Protein AF-A0A7C5RB73-F1 (afdb_monomer)

Structure (mmCIF, N/CA/C/O backbone):
data_AF-A0A7C5RB73-F1
#
_entry.id   AF-A0A7C5RB73-F1
#
loop_
_atom_site.group_PDB
_atom_site.id
_atom_site.type_symbol
_atom_site.label_atom_id
_atom_site.label_alt_id
_atom_site.label_comp_id
_atom_site.label_asym_id
_atom_site.label_entity_id
_atom_site.label_seq_id
_atom_site.pdbx_PDB_ins_code
_atom_site.Cartn_x
_atom_site.Cartn_y
_atom_site.Cartn_z
_atom_site.occupancy
_atom_site.B_iso_or_equiv
_atom_site.auth_seq_id
_atom_site.auth_comp_id
_atom_site.auth_asym_id
_atom_site.auth_atom_id
_atom_site.pdbx_PDB_model_num
ATOM 1 N N . MET A 1 1 ? 29.931 -11.498 20.252 1.00 35.34 1 MET A N 1
ATOM 2 C CA . MET A 1 1 ? 28.648 -12.223 20.154 1.00 35.34 1 MET A CA 1
ATOM 3 C C . MET A 1 1 ? 27.817 -11.489 19.125 1.00 35.34 1 MET A C 1
ATOM 5 O O . MET A 1 1 ? 27.303 -10.422 19.427 1.00 35.34 1 MET A O 1
ATOM 9 N N . GLU A 1 2 ? 27.812 -11.978 17.888 1.00 32.06 2 GLU A N 1
ATOM 10 C CA . GLU A 1 2 ? 26.978 -11.411 16.829 1.00 32.06 2 GLU A CA 1
ATOM 11 C C . GLU A 1 2 ? 25.518 -11.725 17.153 1.00 32.06 2 GLU A C 1
ATOM 13 O O . GLU A 1 2 ? 25.160 -12.880 17.389 1.00 32.06 2 GLU A O 1
ATOM 18 N N . ALA A 1 3 ? 24.692 -10.684 17.245 1.00 35.22 3 ALA A N 1
ATOM 19 C CA . ALA A 1 3 ? 23.259 -10.843 17.404 1.00 35.22 3 ALA A CA 1
ATOM 20 C C . ALA A 1 3 ? 22.728 -11.605 16.187 1.00 35.22 3 ALA A C 1
ATOM 22 O O . ALA A 1 3 ? 22.845 -11.133 15.057 1.00 35.22 3 ALA A O 1
ATOM 23 N N . THR A 1 4 ? 22.152 -12.784 16.416 1.00 34.97 4 THR A N 1
ATOM 24 C CA . THR A 1 4 ? 21.413 -13.526 15.396 1.00 34.97 4 THR A CA 1
ATOM 25 C C . THR A 1 4 ? 20.409 -12.563 14.755 1.00 34.97 4 THR A C 1
ATOM 27 O O . THR A 1 4 ? 19.609 -11.977 15.496 1.00 34.97 4 THR A O 1
ATOM 30 N N . PRO A 1 5 ? 20.438 -12.336 13.427 1.00 38.75 5 PRO A N 1
ATOM 31 C CA . PRO A 1 5 ? 19.510 -11.410 12.801 1.00 38.75 5 PRO A CA 1
ATOM 32 C C . PRO A 1 5 ? 18.096 -11.885 13.119 1.00 38.75 5 PRO A C 1
ATOM 34 O O . PRO A 1 5 ? 17.770 -13.058 12.919 1.00 38.75 5 PRO A O 1
ATOM 37 N N . ALA A 1 6 ? 17.276 -10.993 13.678 1.00 42.09 6 ALA A N 1
ATOM 38 C CA . ALA A 1 6 ? 15.879 -11.282 13.944 1.00 42.09 6 ALA A CA 1
ATOM 39 C C . ALA A 1 6 ? 15.258 -11.805 12.644 1.00 42.09 6 ALA A C 1
ATOM 41 O O . ALA A 1 6 ? 15.155 -11.065 11.670 1.00 42.09 6 ALA A O 1
ATOM 42 N N . THR A 1 7 ? 14.902 -13.093 12.607 1.00 46.78 7 THR A N 1
ATOM 43 C CA . THR A 1 7 ? 14.259 -13.712 11.440 1.00 46.78 7 THR A CA 1
ATOM 44 C C . THR A 1 7 ? 13.082 -12.842 11.017 1.00 46.78 7 THR A C 1
ATOM 46 O O . THR A 1 7 ? 12.158 -12.649 11.809 1.00 46.78 7 THR A O 1
ATOM 49 N N . GLU A 1 8 ? 13.133 -12.297 9.802 1.00 48.00 8 GLU A N 1
ATOM 50 C CA . GLU A 1 8 ? 12.081 -11.471 9.210 1.00 48.00 8 GLU A CA 1
ATOM 51 C C . GLU A 1 8 ? 10.764 -12.271 9.203 1.00 48.00 8 GLU A C 1
ATOM 53 O O . GLU A 1 8 ? 10.588 -13.208 8.427 1.00 48.00 8 GLU A O 1
ATOM 58 N N . ARG A 1 9 ? 9.833 -11.948 10.113 1.00 54.59 9 ARG A N 1
ATOM 59 C CA . ARG A 1 9 ? 8.531 -12.643 10.236 1.00 54.59 9 ARG A CA 1
ATOM 60 C C . ARG A 1 9 ? 7.443 -12.052 9.335 1.00 54.59 9 ARG A C 1
ATOM 62 O O . ARG A 1 9 ? 6.319 -12.553 9.313 1.00 54.59 9 ARG A O 1
ATOM 69 N N . ARG A 1 10 ? 7.732 -10.938 8.659 1.00 54.84 10 ARG A N 1
ATOM 70 C CA . ARG A 1 10 ? 6.748 -10.140 7.919 1.00 54.84 10 ARG A CA 1
ATOM 71 C C . ARG A 1 10 ? 6.530 -10.722 6.525 1.00 54.84 10 ARG A C 1
ATOM 73 O O . ARG A 1 10 ? 7.480 -11.098 5.852 1.00 54.84 10 ARG A O 1
ATOM 80 N N . ARG A 1 11 ? 5.264 -10.804 6.104 1.00 55.72 11 ARG A N 1
ATOM 81 C CA . ARG A 1 11 ? 4.858 -11.449 4.838 1.00 55.72 11 ARG A CA 1
ATOM 82 C C . ARG A 1 11 ? 4.884 -10.509 3.633 1.00 55.72 11 ARG A C 1
ATOM 84 O O . ARG A 1 11 ? 5.160 -10.960 2.522 1.00 55.72 11 ARG A O 1
ATOM 91 N N . TYR A 1 12 ? 4.597 -9.235 3.889 1.00 58.28 12 TYR A N 1
ATOM 92 C CA . TYR A 1 12 ? 4.558 -8.151 2.914 1.00 58.28 12 TYR A CA 1
ATOM 93 C C . TYR A 1 12 ? 5.525 -7.053 3.336 1.00 58.28 12 TYR A C 1
ATOM 95 O O . TYR A 1 12 ? 5.663 -6.773 4.536 1.00 58.28 12 TYR A O 1
ATOM 103 N N . PHE A 1 13 ? 6.139 -6.405 2.350 1.00 66.12 13 PHE A N 1
ATOM 104 C CA . PHE A 1 13 ? 6.814 -5.136 2.570 1.00 66.12 13 PHE A CA 1
ATOM 105 C C . PHE A 1 13 ? 5.793 -4.074 3.017 1.00 66.12 13 PHE A C 1
ATOM 107 O O . PHE A 1 13 ? 4.613 -4.115 2.659 1.00 66.12 13 PHE A O 1
ATOM 114 N N . ARG A 1 14 ? 6.213 -3.127 3.851 1.00 66.50 14 ARG A N 1
ATOM 115 C CA . ARG A 1 14 ? 5.333 -2.069 4.359 1.00 66.50 14 ARG A CA 1
ATOM 116 C C . ARG A 1 14 ? 5.685 -0.773 3.666 1.00 66.50 14 ARG A C 1
ATOM 118 O O . ARG A 1 14 ? 6.825 -0.332 3.754 1.00 66.50 14 ARG A O 1
ATOM 125 N N . LEU A 1 15 ? 4.703 -0.187 2.996 1.00 69.88 15 LEU A N 1
ATOM 126 C CA . LEU A 1 15 ? 4.878 1.120 2.391 1.00 69.88 15 LEU A CA 1
ATOM 127 C C . LEU A 1 15 ? 4.711 2.179 3.472 1.00 69.88 15 LEU A C 1
ATOM 129 O O . LEU A 1 15 ? 3.734 2.155 4.223 1.00 69.88 15 LEU A O 1
ATOM 133 N N . GLU A 1 16 ? 5.688 3.071 3.550 1.00 72.25 16 GLU A N 1
ATOM 134 C CA . GLU A 1 16 ? 5.678 4.250 4.408 1.00 72.25 16 GLU A CA 1
ATOM 135 C C . GLU A 1 16 ? 5.337 5.441 3.512 1.00 72.25 16 GLU A C 1
ATOM 137 O O . GLU A 1 16 ? 6.214 5.918 2.791 1.00 72.25 16 GLU A O 1
ATOM 142 N N . PRO A 1 17 ? 4.067 5.874 3.461 1.00 60.84 17 PRO A N 1
ATOM 143 C CA . PRO A 1 17 ? 3.678 6.937 2.549 1.00 60.84 17 PRO A CA 1
ATOM 144 C C . PRO A 1 17 ? 4.419 8.239 2.879 1.00 60.84 17 PRO A C 1
ATOM 146 O O . PRO A 1 17 ? 4.486 8.650 4.041 1.00 60.84 17 PRO A O 1
ATOM 149 N N . SER A 1 18 ? 4.947 8.898 1.843 1.00 58.06 18 SER A N 1
ATOM 150 C CA . SER A 1 18 ? 5.509 10.248 1.927 1.00 58.06 18 SER A CA 1
ATOM 151 C C . SER A 1 18 ? 4.474 11.242 2.461 1.00 58.06 18 SER A C 1
ATOM 153 O O . SER A 1 18 ? 3.269 11.041 2.307 1.00 58.06 18 SER A O 1
ATOM 155 N N . GLN A 1 19 ? 4.926 12.332 3.095 1.00 57.59 19 GLN A N 1
ATOM 156 C CA . GLN A 1 19 ? 4.004 13.357 3.607 1.00 57.59 19 GLN A CA 1
ATOM 157 C C . GLN A 1 19 ? 3.166 13.999 2.490 1.00 57.59 19 GLN A C 1
ATOM 159 O O . GLN A 1 19 ? 1.988 14.285 2.695 1.00 57.59 19 GLN A O 1
ATOM 164 N N . GLU A 1 20 ? 3.734 14.159 1.293 1.00 56.00 20 GLU A N 1
ATOM 165 C CA . GLU A 1 20 ? 2.989 14.558 0.100 1.00 56.00 20 GLU A CA 1
ATOM 166 C C . GLU A 1 20 ? 2.227 13.354 -0.475 1.00 56.00 20 GLU A C 1
ATOM 168 O O . GLU A 1 20 ? 2.817 12.310 -0.756 1.00 56.00 20 GLU A O 1
ATOM 173 N N . GLY A 1 21 ? 0.904 13.492 -0.626 1.00 58.47 21 GLY A N 1
ATOM 174 C CA . GLY A 1 21 ? 0.041 12.460 -1.220 1.00 58.47 21 GLY A CA 1
ATOM 175 C C . GLY A 1 21 ? -0.345 11.304 -0.290 1.00 58.47 21 GLY A C 1
ATOM 176 O O . GLY A 1 21 ? -0.842 10.284 -0.767 1.00 58.47 21 GLY A O 1
ATOM 177 N N . LYS A 1 22 ? -0.138 11.453 1.025 1.00 69.00 22 LYS A N 1
ATOM 178 C CA . LYS A 1 22 ? -0.427 10.423 2.028 1.00 69.00 22 LYS A CA 1
ATOM 179 C C . LYS A 1 22 ? -1.891 9.941 1.950 1.00 69.00 22 LYS A C 1
ATOM 181 O O . LYS A 1 22 ? -2.798 10.767 2.079 1.00 69.00 22 LYS A O 1
ATOM 186 N N . PRO A 1 23 ? -2.147 8.630 1.771 1.00 74.38 23 PRO A N 1
ATOM 187 C CA . PRO A 1 23 ? -3.502 8.103 1.798 1.00 74.38 23 PRO A CA 1
ATOM 188 C C . PRO A 1 23 ? -4.152 8.330 3.165 1.00 74.38 23 PRO A C 1
ATOM 190 O O . PRO A 1 23 ? -3.494 8.273 4.208 1.00 74.38 23 PRO A O 1
ATOM 193 N N . GLN A 1 24 ? -5.458 8.578 3.149 1.00 84.88 24 GLN A N 1
ATOM 194 C CA . GLN A 1 24 ? -6.276 8.727 4.350 1.00 84.88 24 GLN A CA 1
ATOM 195 C C . GLN A 1 24 ? -6.941 7.393 4.685 1.00 84.88 24 GLN A C 1
ATOM 197 O O . GLN A 1 24 ? -7.354 6.662 3.784 1.00 84.88 24 GLN A O 1
ATOM 202 N N . ALA A 1 25 ? -7.074 7.078 5.972 1.00 91.06 25 ALA A N 1
ATOM 203 C CA . ALA A 1 25 ? -7.820 5.913 6.430 1.00 91.06 25 ALA A CA 1
ATOM 204 C C . ALA A 1 25 ? -9.019 6.348 7.276 1.00 91.06 25 ALA A C 1
ATOM 206 O O . ALA A 1 25 ? -8.893 7.213 8.141 1.00 91.06 25 ALA A O 1
ATOM 207 N N . VAL A 1 26 ? -10.167 5.716 7.041 1.00 92.19 26 VAL A N 1
ATOM 208 C CA . VAL A 1 26 ? -11.397 5.899 7.819 1.00 92.19 26 VAL A CA 1
ATOM 209 C C . VAL A 1 26 ? -11.820 4.555 8.399 1.00 92.19 26 VAL A C 1
ATOM 211 O O . VAL A 1 26 ? -11.879 3.561 7.675 1.00 92.19 26 VAL A O 1
ATOM 214 N N . LEU A 1 27 ? -12.112 4.523 9.695 1.00 93.00 27 LEU A N 1
ATOM 215 C CA . LEU A 1 27 ? -12.672 3.373 10.401 1.00 93.00 27 LEU A CA 1
ATOM 216 C C . LEU A 1 27 ? -14.166 3.623 10.637 1.00 93.00 27 LEU A C 1
ATOM 218 O O . LEU A 1 27 ? -14.520 4.578 11.325 1.00 93.00 27 LEU A O 1
ATOM 222 N N . GLU A 1 28 ? -15.032 2.774 10.089 1.00 89.44 28 GLU A N 1
ATOM 223 C CA . GLU A 1 28 ? -16.476 2.817 10.357 1.00 89.44 28 GLU A CA 1
ATOM 224 C C . GLU A 1 28 ? -16.763 1.931 11.578 1.00 89.44 28 GLU A C 1
ATOM 226 O O . GLU A 1 28 ? -16.603 0.706 11.535 1.00 89.44 28 GLU A O 1
ATOM 231 N N . LEU A 1 29 ? -17.146 2.556 12.692 1.00 87.00 29 LEU A N 1
ATOM 232 C CA . LEU A 1 29 ? -17.461 1.884 13.953 1.00 87.00 29 LEU A CA 1
ATOM 233 C C . LEU A 1 29 ? -18.886 2.250 14.376 1.00 87.00 29 LEU A C 1
ATOM 235 O O . LEU A 1 29 ? -19.167 3.367 14.817 1.00 87.00 29 LEU A O 1
ATOM 239 N N . GLY A 1 30 ? -19.804 1.290 14.248 1.00 82.62 30 GLY A N 1
ATOM 240 C CA . GLY A 1 30 ? -21.229 1.535 14.462 1.00 82.62 30 GLY A CA 1
ATOM 241 C C . GLY A 1 30 ? -21.772 2.507 13.415 1.00 82.62 30 GLY A C 1
ATOM 242 O O . GLY A 1 30 ? -21.696 2.227 12.227 1.00 82.62 30 GLY A O 1
ATOM 243 N N . ASN A 1 31 ? -22.291 3.654 13.860 1.00 81.75 31 ASN A N 1
ATOM 244 C CA . ASN A 1 31 ? -22.842 4.702 12.987 1.00 81.75 31 ASN A CA 1
ATOM 245 C C . ASN A 1 31 ? -21.910 5.921 12.869 1.00 81.75 31 ASN A C 1
ATOM 247 O O . ASN A 1 31 ? -22.384 7.040 12.663 1.00 81.75 31 ASN A O 1
ATOM 251 N N . ARG A 1 32 ? -20.607 5.747 13.117 1.00 88.25 32 ARG A N 1
ATOM 252 C CA . ARG A 1 32 ? -19.627 6.837 13.110 1.00 88.25 32 ARG A CA 1
ATOM 253 C C . ARG A 1 32 ? -18.398 6.472 12.292 1.00 88.25 32 ARG A C 1
ATOM 255 O O . ARG A 1 32 ? -17.888 5.357 12.390 1.00 88.25 32 ARG A O 1
ATOM 262 N N . ASP A 1 33 ? -17.912 7.477 11.577 1.00 90.56 33 ASP A N 1
ATOM 263 C CA . ASP A 1 33 ? -16.682 7.429 10.801 1.00 90.56 33 ASP A CA 1
ATOM 264 C C . ASP A 1 33 ? -15.570 8.120 11.581 1.00 90.56 33 ASP A C 1
ATOM 266 O O . ASP A 1 33 ? -15.733 9.245 12.061 1.00 90.56 33 ASP A O 1
ATOM 270 N N . TYR A 1 34 ? -14.433 7.445 11.689 1.00 91.31 34 TYR A N 1
ATOM 271 C CA . TYR A 1 34 ? -13.276 7.933 12.420 1.00 91.31 34 TYR A CA 1
ATOM 272 C C . TYR A 1 34 ? -12.053 7.985 11.515 1.00 91.31 34 TYR A C 1
ATOM 274 O O . TYR A 1 34 ? -11.587 6.955 11.026 1.00 91.31 34 TYR A O 1
ATOM 282 N N . GLU A 1 35 ? -11.517 9.182 11.301 1.00 91.81 35 GLU A N 1
ATOM 283 C CA . GLU A 1 35 ? -10.285 9.363 10.536 1.00 91.81 35 GLU A CA 1
ATOM 284 C C . GLU A 1 35 ? -9.061 8.967 11.368 1.00 91.81 35 GLU A C 1
ATOM 286 O O . GLU A 1 35 ? -8.933 9.327 12.541 1.00 91.81 35 GLU A O 1
ATOM 291 N N . VAL A 1 36 ? -8.146 8.218 10.752 1.00 91.88 36 VAL A N 1
ATOM 292 C CA . VAL A 1 36 ? -6.881 7.795 11.361 1.00 91.88 36 VAL A CA 1
ATOM 293 C C . VAL A 1 36 ? -5.715 8.072 10.424 1.00 91.88 36 VAL A C 1
ATOM 295 O O . VAL A 1 36 ? -5.826 8.003 9.197 1.00 91.88 36 VAL A O 1
ATOM 298 N N . GLU A 1 37 ? -4.559 8.373 11.004 1.00 89.56 37 GLU A N 1
ATOM 299 C CA . GLU A 1 37 ? -3.370 8.710 10.234 1.00 89.56 37 GLU A CA 1
ATOM 300 C C . GLU A 1 37 ? -2.566 7.447 9.910 1.00 89.56 37 GLU A C 1
ATOM 302 O O . GLU A 1 37 ? -2.069 6.768 10.804 1.00 89.56 37 GLU A O 1
ATOM 307 N N . ILE A 1 38 ? -2.383 7.139 8.627 1.00 88.81 38 ILE A N 1
ATOM 308 C CA . ILE A 1 38 ? -1.642 5.950 8.187 1.00 88.81 38 ILE A CA 1
ATOM 309 C C . ILE A 1 38 ? -0.147 6.088 8.507 1.00 88.81 38 ILE A C 1
ATOM 311 O O . ILE A 1 38 ? 0.503 7.042 8.109 1.00 88.81 38 ILE A O 1
ATOM 315 N N . VAL A 1 39 ? 0.443 5.114 9.185 1.00 86.00 39 VAL A N 1
ATOM 316 C CA . VAL A 1 39 ? 1.895 5.033 9.417 1.00 86.00 39 VAL A CA 1
ATOM 317 C C . VAL A 1 39 ? 2.536 4.132 8.377 1.00 86.00 39 VAL A C 1
ATOM 319 O O . VAL A 1 39 ? 3.526 4.500 7.757 1.00 86.00 39 VAL A O 1
ATOM 322 N N . ASN A 1 40 ? 1.956 2.953 8.165 1.00 83.50 40 ASN A N 1
ATOM 323 C CA . ASN A 1 40 ? 2.303 2.100 7.041 1.00 83.50 40 ASN A CA 1
ATOM 324 C C . ASN A 1 40 ? 1.141 1.205 6.633 1.00 83.50 40 ASN A C 1
ATOM 326 O O . ASN A 1 40 ? 0.244 0.923 7.428 1.00 83.50 40 ASN A O 1
ATOM 330 N N . LEU A 1 41 ? 1.190 0.751 5.385 1.00 83.88 41 LEU A N 1
ATOM 331 C CA . LEU A 1 41 ? 0.133 -0.033 4.765 1.00 83.88 41 LEU A CA 1
ATOM 332 C C . LEU A 1 41 ? 0.718 -1.210 3.977 1.00 83.88 41 LEU A C 1
ATOM 334 O O . LEU A 1 41 ? 1.806 -1.134 3.400 1.00 83.88 41 LEU A O 1
ATOM 338 N N . SER A 1 42 ? -0.009 -2.320 3.987 1.00 80.56 42 SER A N 1
ATOM 339 C CA . SER A 1 42 ? 0.279 -3.530 3.218 1.00 80.56 42 SER A CA 1
ATOM 340 C C . SER A 1 42 ? -1.035 -4.246 2.884 1.00 80.56 42 SER A C 1
ATOM 342 O O . SER A 1 42 ? -2.050 -3.953 3.519 1.00 80.56 42 SER A O 1
ATOM 344 N N . PRO A 1 43 ? -1.042 -5.245 1.985 1.00 72.62 43 PRO A N 1
ATOM 345 C CA . PRO A 1 43 ? -2.238 -6.050 1.728 1.00 72.62 43 PRO A CA 1
ATOM 346 C C . PRO A 1 43 ? -2.751 -6.797 2.965 1.00 72.62 43 PRO A C 1
ATOM 348 O O . PRO A 1 43 ? -3.918 -7.162 3.026 1.00 72.62 43 PRO A O 1
ATOM 351 N N . GLY A 1 44 ? -1.879 -7.057 3.945 1.00 74.25 44 GLY A N 1
ATOM 352 C CA . GLY A 1 44 ? -2.246 -7.756 5.177 1.00 74.25 44 GLY A CA 1
ATOM 353 C C . GLY A 1 44 ? -2.787 -6.850 6.281 1.00 74.25 44 GLY A C 1
ATOM 354 O O . GLY A 1 44 ? -3.252 -7.358 7.296 1.00 74.25 44 GLY A O 1
ATOM 355 N N . GLY A 1 45 ? -2.705 -5.527 6.142 1.00 85.06 45 GLY A N 1
ATOM 356 C CA . GLY A 1 45 ? -3.146 -4.638 7.207 1.00 85.06 45 GLY A CA 1
ATOM 357 C C . GLY A 1 45 ? -2.544 -3.246 7.183 1.00 85.06 45 GLY A C 1
ATOM 358 O O . GLY A 1 45 ? -1.653 -2.921 6.390 1.00 85.06 45 GLY A O 1
ATOM 359 N N . LEU A 1 46 ? -3.027 -2.458 8.134 1.00 89.81 46 LEU A N 1
ATOM 360 C CA . LEU A 1 46 ? -2.737 -1.051 8.348 1.00 89.81 46 LEU A CA 1
ATOM 361 C C . LEU A 1 46 ? -2.105 -0.853 9.729 1.00 89.81 46 LEU A C 1
ATOM 363 O O . LEU A 1 46 ? -2.518 -1.449 10.723 1.00 89.81 46 LEU A O 1
ATOM 367 N N . LEU A 1 47 ? -1.125 0.036 9.801 1.00 91.06 47 LEU A N 1
ATOM 368 C CA . LEU A 1 47 ? -0.661 0.634 11.043 1.00 91.06 47 LEU A CA 1
ATOM 369 C C . LEU A 1 47 ? -1.019 2.112 11.020 1.00 91.06 47 LEU A C 1
ATOM 371 O O . LEU A 1 47 ? -0.686 2.780 10.044 1.00 91.06 47 LEU A O 1
ATOM 375 N N . CYS A 1 48 ? -1.663 2.625 12.063 1.00 92.31 48 CYS A N 1
ATOM 376 C CA . CYS A 1 48 ? -2.102 4.015 12.111 1.00 92.31 48 CYS A CA 1
ATOM 377 C C . CYS A 1 48 ? -1.917 4.674 13.485 1.00 92.31 48 CYS A C 1
ATOM 379 O O . CYS A 1 48 ? -1.835 3.998 14.516 1.00 92.31 48 CYS A O 1
ATOM 381 N N . TYR A 1 49 ? -1.859 6.006 13.483 1.00 91.19 49 TYR A N 1
ATOM 382 C CA . TYR A 1 49 ? -2.071 6.831 14.666 1.00 91.19 49 TYR A CA 1
ATOM 383 C C . TYR A 1 49 ? -3.548 7.194 14.789 1.00 91.19 49 TYR A C 1
ATOM 385 O O . TYR A 1 49 ? -4.209 7.585 13.826 1.00 91.19 49 TYR A O 1
ATOM 393 N N . VAL A 1 50 ? -4.044 7.069 16.011 1.00 90.81 50 VAL A N 1
ATOM 394 C CA . VAL A 1 50 ? -5.389 7.428 16.433 1.00 90.81 50 VAL A CA 1
ATOM 395 C C . VAL A 1 50 ? -5.243 8.628 17.360 1.00 90.81 50 VAL A C 1
ATOM 397 O O . VAL A 1 50 ? -4.814 8.484 18.509 1.00 90.81 50 VAL A O 1
ATOM 400 N N . HIS A 1 51 ? -5.549 9.806 16.820 1.00 86.69 51 HIS A N 1
ATOM 401 C CA . HIS A 1 51 ? -5.416 11.089 17.517 1.00 86.69 51 HIS A CA 1
ATOM 402 C C . HIS A 1 51 ? -6.590 11.367 18.452 1.00 86.69 51 HIS A C 1
ATOM 404 O O . HIS A 1 51 ? -6.406 11.951 19.513 1.00 86.69 51 HIS A O 1
ATOM 410 N N . ASP A 1 52 ? -7.790 10.916 18.086 1.00 84.50 52 ASP A N 1
ATOM 411 C CA . ASP A 1 52 ? -8.973 11.083 18.923 1.00 84.50 52 ASP A CA 1
ATOM 412 C C . ASP A 1 52 ? -9.012 9.990 20.020 1.00 84.50 52 ASP A C 1
ATOM 414 O O . ASP A 1 52 ? -9.113 8.791 19.715 1.00 84.50 52 ASP A O 1
ATOM 418 N N . PRO A 1 53 ? -8.913 10.356 21.314 1.00 78.06 53 PRO A N 1
ATOM 419 C CA . PRO A 1 53 ? -8.980 9.400 22.416 1.00 78.06 53 PRO A CA 1
ATOM 420 C C . PRO A 1 53 ? -10.379 8.792 22.593 1.00 78.06 53 PRO A C 1
ATOM 422 O O . PRO A 1 53 ? -10.497 7.736 23.210 1.00 78.06 53 PRO A O 1
ATOM 425 N N . LEU A 1 54 ? -11.426 9.410 22.038 1.00 81.56 54 LEU A N 1
ATOM 426 C CA . LEU A 1 54 ? -12.814 8.961 22.159 1.00 81.56 54 LEU A CA 1
ATOM 427 C C . LEU A 1 54 ? -13.169 7.829 21.196 1.00 81.56 54 LEU A C 1
ATOM 429 O O . LEU A 1 54 ? -14.239 7.237 21.332 1.00 81.56 54 LEU A O 1
ATOM 433 N N . ILE A 1 55 ? -12.298 7.510 20.232 1.00 86.19 55 ILE A N 1
ATOM 434 C CA . ILE A 1 55 ? -12.519 6.378 19.327 1.00 86.19 55 ILE A CA 1
ATOM 435 C C . ILE A 1 55 ? -12.504 5.088 20.167 1.00 86.19 55 ILE A C 1
ATOM 437 O O . ILE A 1 55 ? -11.465 4.788 20.776 1.00 86.19 55 ILE A O 1
ATOM 441 N N . PRO A 1 56 ? -13.614 4.326 20.224 1.00 85.62 56 PRO A N 1
ATOM 442 C CA . PRO A 1 56 ? -13.715 3.126 21.045 1.00 85.62 56 PRO A CA 1
ATOM 443 C C . PRO A 1 56 ? -13.020 1.965 20.326 1.00 85.62 56 PRO A C 1
ATOM 445 O O . PRO A 1 56 ? -13.656 1.200 19.600 1.00 85.62 56 PRO A O 1
ATOM 448 N N . LEU A 1 57 ? -11.693 1.911 20.477 1.00 88.75 57 LEU A N 1
ATOM 449 C CA . LEU A 1 57 ? -10.822 0.875 19.932 1.00 88.75 57 LEU A CA 1
ATOM 450 C C . LEU A 1 57 ? -10.258 0.004 21.051 1.00 88.75 57 LEU A C 1
ATOM 452 O O . LEU A 1 57 ? -9.538 0.517 21.908 1.00 88.75 57 LEU A O 1
ATOM 456 N N . ASP A 1 58 ? -10.504 -1.297 20.954 1.00 88.94 58 ASP A N 1
ATOM 457 C CA . ASP A 1 58 ? -9.972 -2.338 21.828 1.00 88.94 58 ASP A CA 1
ATOM 458 C C . ASP A 1 58 ? -9.204 -3.394 21.028 1.00 88.94 58 ASP A C 1
ATOM 460 O O . ASP A 1 58 ? -9.428 -3.592 19.833 1.00 88.94 58 ASP A O 1
ATOM 464 N N . VAL A 1 59 ? -8.276 -4.088 21.690 1.00 89.56 59 VAL A N 1
ATOM 465 C CA . VAL A 1 59 ? -7.578 -5.235 21.089 1.00 89.56 59 VAL A CA 1
ATOM 466 C C . VAL A 1 59 ? -8.590 -6.344 20.782 1.00 89.56 59 VAL A C 1
ATOM 468 O O . VAL A 1 59 ? -9.552 -6.539 21.518 1.00 89.56 59 VAL A O 1
ATOM 471 N N .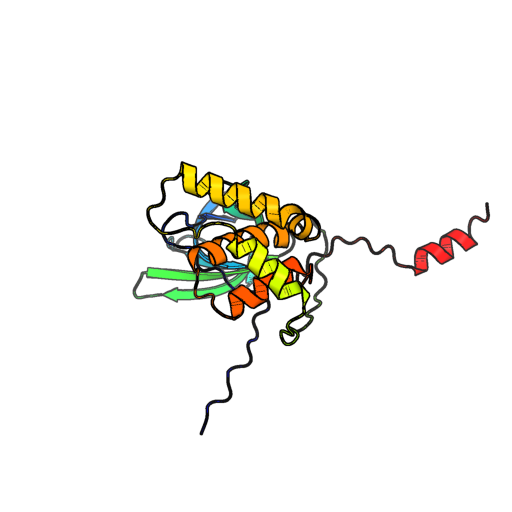 ASP A 1 60 ? -8.381 -7.038 19.665 1.00 84.75 60 ASP A N 1
ATOM 472 C CA . ASP A 1 60 ? -9.244 -8.062 19.065 1.00 84.75 60 ASP A CA 1
ATOM 473 C C . ASP A 1 60 ? -10.592 -7.557 18.519 1.00 84.75 60 ASP A C 1
ATOM 475 O O . ASP A 1 60 ? -11.347 -8.326 17.911 1.00 84.75 60 ASP A O 1
ATOM 479 N N . GLN A 1 61 ? -10.879 -6.256 18.631 1.00 89.62 61 GLN A N 1
ATOM 480 C CA . GLN A 1 61 ? -12.099 -5.669 18.090 1.00 89.62 61 GLN A CA 1
ATOM 481 C C . GLN A 1 61 ? -12.175 -5.825 16.571 1.00 89.62 61 GLN A C 1
ATOM 483 O O . GLN A 1 61 ? -11.232 -5.511 15.839 1.00 89.62 61 GLN A O 1
ATOM 488 N N . TYR A 1 62 ? -13.341 -6.268 16.103 1.00 87.56 62 TYR A N 1
ATOM 489 C CA . TYR A 1 62 ? -13.685 -6.280 14.689 1.00 87.56 62 TYR A CA 1
ATOM 490 C C . TYR A 1 62 ? -14.119 -4.886 14.230 1.00 87.56 62 TYR A C 1
ATOM 492 O O . TYR A 1 62 ? -14.999 -4.266 14.828 1.00 87.56 62 TYR A O 1
ATOM 500 N N . ILE A 1 63 ? -13.523 -4.424 13.138 1.00 89.50 63 ILE A N 1
ATOM 501 C CA . ILE A 1 63 ? -13.870 -3.194 12.438 1.00 89.50 63 ILE A CA 1
ATOM 502 C C . ILE A 1 63 ? -14.578 -3.610 11.147 1.00 89.50 63 ILE A C 1
ATOM 504 O O . ILE A 1 63 ? -13.917 -4.127 10.241 1.00 89.50 63 ILE A O 1
ATOM 508 N N . PRO A 1 64 ? -15.901 -3.397 11.033 1.00 84.44 64 PRO A N 1
ATOM 509 C CA . PRO A 1 64 ? -16.662 -3.824 9.865 1.00 84.44 64 PRO A CA 1
ATOM 510 C C . PRO A 1 64 ? -16.143 -3.240 8.560 1.00 84.44 64 PRO A C 1
ATOM 512 O O . PRO A 1 64 ? -16.214 -3.904 7.528 1.00 84.44 64 PRO A O 1
ATOM 515 N N . LYS A 1 65 ? -15.620 -2.011 8.606 1.00 88.06 65 LYS A N 1
ATOM 516 C CA . LYS A 1 65 ? -15.177 -1.305 7.415 1.00 88.06 65 LYS A CA 1
ATOM 517 C C . LYS A 1 65 ? -14.000 -0.380 7.711 1.00 88.06 65 LYS A C 1
ATOM 519 O O . LYS A 1 65 ? -14.067 0.504 8.561 1.00 88.06 65 LYS A O 1
ATOM 524 N N . VAL A 1 66 ? -12.929 -0.585 6.963 1.00 89.25 66 VAL A N 1
ATOM 525 C CA . VAL A 1 66 ? -11.721 0.229 6.913 1.00 89.25 66 VAL A CA 1
ATOM 526 C C . VAL A 1 66 ? -11.603 0.741 5.487 1.00 89.25 66 VAL A C 1
ATOM 528 O O . VAL A 1 66 ? -11.398 -0.042 4.558 1.00 89.25 66 VAL A O 1
ATOM 531 N N . ILE A 1 67 ? -11.770 2.047 5.305 1.00 88.75 67 ILE A N 1
ATOM 532 C CA . ILE A 1 67 ? -11.740 2.695 3.996 1.00 88.75 67 ILE A CA 1
ATOM 533 C C . ILE A 1 67 ? -10.386 3.373 3.819 1.00 88.75 67 ILE A C 1
ATOM 535 O O . ILE A 1 67 ? -10.046 4.264 4.593 1.00 88.75 67 ILE A O 1
ATOM 539 N N . ILE A 1 68 ? -9.635 2.996 2.788 1.00 87.19 68 ILE A N 1
ATOM 540 C CA . ILE A 1 68 ? -8.390 3.668 2.407 1.00 87.19 68 ILE A CA 1
ATOM 541 C C . ILE A 1 68 ? -8.672 4.558 1.198 1.00 87.19 68 ILE A C 1
ATOM 543 O O . ILE A 1 68 ? -9.050 4.069 0.132 1.00 87.19 68 ILE A O 1
ATOM 547 N N . ARG A 1 69 ? -8.506 5.870 1.364 1.00 84.50 69 ARG A N 1
ATOM 548 C CA . ARG A 1 69 ? -8.717 6.880 0.324 1.00 84.50 69 ARG A CA 1
ATOM 549 C C . ARG A 1 69 ? -7.376 7.365 -0.206 1.00 84.50 69 ARG A C 1
ATOM 551 O O . ARG A 1 69 ? -6.525 7.825 0.552 1.00 84.50 69 ARG A O 1
ATOM 558 N N . HIS A 1 70 ? -7.230 7.305 -1.520 1.00 76.38 70 HIS A N 1
ATOM 559 C CA . HIS A 1 70 ? -6.131 7.923 -2.252 1.00 76.38 70 HIS A CA 1
ATOM 560 C C . HIS A 1 70 ? -6.672 9.116 -3.036 1.00 76.38 70 HIS A C 1
ATOM 562 O O . HIS A 1 70 ? -7.843 9.126 -3.410 1.00 76.38 70 HIS A O 1
ATOM 568 N N . ARG A 1 71 ? -5.819 10.110 -3.305 1.00 70.88 71 ARG A N 1
ATOM 569 C CA . ARG A 1 71 ? -6.215 11.313 -4.054 1.00 70.88 71 ARG A CA 1
ATOM 570 C C . ARG A 1 71 ? -6.709 10.984 -5.467 1.00 70.88 71 ARG A C 1
ATOM 572 O O . ARG A 1 71 ? -7.691 11.558 -5.919 1.00 70.88 71 ARG A O 1
ATOM 579 N N . ASP A 1 72 ? -6.050 10.027 -6.115 1.00 69.12 72 ASP A N 1
ATOM 580 C CA . ASP A 1 72 ? -6.163 9.816 -7.562 1.00 69.12 72 ASP A CA 1
ATOM 581 C C . ASP A 1 72 ? -6.770 8.448 -7.927 1.00 69.12 72 ASP A C 1
ATOM 583 O O . ASP A 1 72 ? -6.657 7.995 -9.066 1.00 69.12 72 ASP A O 1
ATOM 587 N N . ARG A 1 73 ? -7.359 7.728 -6.958 1.00 69.25 73 ARG A N 1
ATOM 588 C CA . ARG A 1 73 ? -7.844 6.349 -7.153 1.00 69.25 73 ARG A CA 1
ATOM 589 C C . ARG A 1 73 ? -9.133 6.080 -6.369 1.00 69.25 73 ARG A C 1
ATOM 591 O O . ARG A 1 73 ? -9.338 6.698 -5.324 1.00 69.25 73 ARG A O 1
ATOM 598 N N . PRO A 1 74 ? -9.980 5.133 -6.822 1.00 70.00 74 PRO A N 1
ATOM 599 C CA . PRO A 1 74 ? -11.148 4.707 -6.059 1.00 70.00 74 PRO A CA 1
ATOM 600 C C . PRO A 1 74 ? -10.769 4.242 -4.645 1.00 70.00 74 PRO A C 1
ATOM 602 O O . PRO A 1 74 ? -9.711 3.629 -4.470 1.00 70.00 74 PRO A O 1
ATOM 605 N N . PRO A 1 75 ? -11.623 4.499 -3.639 1.00 79.69 75 PRO A N 1
ATOM 606 C CA . PRO A 1 75 ? -11.359 4.069 -2.277 1.00 79.69 75 PRO A CA 1
ATOM 607 C C . PRO A 1 75 ? -11.350 2.543 -2.178 1.00 79.69 75 PRO A C 1
ATOM 609 O O . PRO A 1 75 ? -12.176 1.859 -2.786 1.00 79.69 75 PRO A O 1
ATOM 612 N N . LEU A 1 76 ? -10.441 2.017 -1.365 1.00 79.25 76 LEU A N 1
ATOM 613 C CA . LEU A 1 76 ? -10.425 0.604 -1.005 1.00 79.25 76 LEU A CA 1
ATOM 614 C C . LEU A 1 76 ? -11.208 0.389 0.271 1.00 79.25 76 LEU A C 1
ATOM 616 O O . LEU A 1 76 ? -11.155 1.217 1.176 1.00 79.25 76 LEU A O 1
ATOM 620 N N . VAL A 1 77 ? -11.881 -0.749 0.353 1.00 81.06 77 VAL A N 1
ATOM 621 C CA . VAL A 1 77 ? -12.689 -1.114 1.509 1.00 81.06 77 VAL A CA 1
ATOM 622 C C . VAL A 1 77 ? -12.276 -2.502 1.975 1.00 81.06 77 VAL A C 1
ATOM 624 O O . VAL A 1 77 ? -12.335 -3.462 1.210 1.00 81.06 77 VAL A O 1
ATOM 627 N N . TYR A 1 78 ? -11.875 -2.591 3.237 1.00 82.94 78 TYR A N 1
ATOM 628 C CA . TYR A 1 78 ? -11.548 -3.833 3.935 1.00 82.94 78 TYR A CA 1
ATOM 629 C C . TYR A 1 78 ? -12.419 -3.962 5.183 1.00 82.94 78 TYR A C 1
ATOM 631 O O . TYR A 1 78 ? -12.957 -2.967 5.653 1.00 82.94 78 TYR A O 1
ATOM 639 N N . ALA A 1 79 ? -12.521 -5.154 5.765 1.00 86.00 79 ALA A N 1
ATOM 640 C CA . ALA A 1 79 ? -12.797 -5.268 7.196 1.00 86.00 79 ALA A CA 1
ATOM 641 C C . ALA A 1 79 ? -11.467 -5.417 7.944 1.00 86.00 79 ALA A C 1
ATOM 643 O O . ALA A 1 79 ? -10.430 -5.684 7.331 1.00 86.00 79 ALA A O 1
ATOM 644 N N . GLY A 1 80 ? -11.467 -5.247 9.262 1.00 88.00 80 GLY A N 1
ATOM 645 C CA . GLY A 1 80 ? -10.246 -5.329 10.058 1.00 88.00 80 GLY A CA 1
ATOM 646 C C . GLY A 1 80 ? -10.441 -5.966 11.426 1.00 88.00 80 GLY A C 1
ATOM 647 O O . GLY A 1 80 ? -11.538 -5.951 11.971 1.00 88.00 80 GLY A O 1
ATOM 648 N N . HIS A 1 81 ? -9.364 -6.494 11.996 1.00 89.31 81 HIS A N 1
ATOM 649 C CA . HIS A 1 81 ? -9.263 -6.794 13.422 1.00 89.31 81 HIS A CA 1
ATOM 650 C C . HIS A 1 81 ? -8.113 -6.008 14.035 1.00 89.31 81 HIS A C 1
ATOM 652 O O . HIS A 1 81 ? -7.003 -5.980 13.496 1.00 89.31 81 HIS A O 1
ATOM 658 N N . VAL A 1 82 ? -8.367 -5.382 15.178 1.00 91.00 82 VAL A N 1
ATOM 659 C CA . VAL A 1 82 ? -7.330 -4.688 15.940 1.00 91.00 82 VAL A CA 1
ATOM 660 C C . VAL A 1 82 ? -6.406 -5.727 16.570 1.00 91.00 82 VAL A C 1
ATOM 662 O O . VAL A 1 82 ? -6.791 -6.441 17.484 1.00 91.00 82 VAL A O 1
ATOM 665 N N . LEU A 1 83 ? -5.159 -5.802 16.114 1.00 89.62 83 LEU A N 1
ATOM 666 C CA . LEU A 1 83 ? -4.156 -6.709 16.679 1.00 89.62 83 LEU A CA 1
ATOM 667 C C . LEU A 1 83 ? -3.422 -6.109 17.874 1.00 89.62 83 LEU A C 1
ATOM 669 O O . LEU A 1 83 ? -2.912 -6.826 18.733 1.00 89.62 83 LEU A O 1
ATOM 673 N N . ARG A 1 84 ? -3.252 -4.786 17.876 1.00 90.88 84 ARG A N 1
ATOM 674 C CA . ARG A 1 84 ? -2.463 -4.101 18.898 1.00 90.88 84 ARG A CA 1
ATOM 675 C C . ARG A 1 84 ? -2.897 -2.658 19.033 1.00 90.88 84 ARG A C 1
ATOM 677 O O . ARG A 1 84 ? -2.973 -1.948 18.035 1.00 90.88 84 ARG A O 1
ATOM 684 N N . LEU A 1 85 ? -3.036 -2.228 20.278 1.00 91.25 85 LEU A N 1
ATOM 685 C CA . LEU A 1 85 ? -3.195 -0.838 20.669 1.00 91.25 85 LEU A CA 1
ATOM 686 C C . LEU A 1 85 ? -2.061 -0.485 21.638 1.00 91.25 85 LEU A C 1
ATOM 688 O O . LEU A 1 85 ? -1.819 -1.212 22.599 1.00 91.25 85 LEU A O 1
ATOM 692 N N . GLN A 1 86 ? -1.336 0.599 21.385 1.00 91.31 86 GLN A N 1
ATOM 693 C CA . GLN A 1 86 ? -0.274 1.077 22.269 1.00 91.31 86 GLN A CA 1
ATOM 694 C C . GLN A 1 86 ? -0.411 2.583 22.456 1.00 91.31 86 GLN A C 1
ATOM 696 O O . GLN A 1 86 ? -0.458 3.324 21.481 1.00 91.31 86 GLN A O 1
ATOM 701 N N . HIS A 1 87 ? -0.474 3.046 23.700 1.00 87.44 87 HIS A N 1
ATOM 702 C CA . HIS A 1 87 ? -0.535 4.475 23.983 1.00 87.44 87 HIS A CA 1
ATOM 703 C C . HIS A 1 87 ? 0.855 5.113 23.874 1.00 87.44 87 HIS A C 1
ATOM 705 O O . HIS A 1 87 ? 1.835 4.565 24.381 1.00 87.44 87 HIS A O 1
ATOM 711 N N . ASP A 1 88 ? 0.922 6.268 23.217 1.00 84.50 88 ASP A N 1
ATOM 712 C CA . ASP A 1 88 ? 2.079 7.156 23.201 1.00 84.50 88 ASP A CA 1
ATOM 713 C C . ASP A 1 88 ? 1.776 8.355 24.118 1.00 84.50 88 ASP A C 1
ATOM 715 O O . ASP A 1 88 ? 1.100 9.301 23.692 1.00 84.50 88 ASP A O 1
ATOM 719 N N . PRO A 1 89 ? 2.243 8.325 25.381 1.00 77.12 89 PRO A N 1
ATOM 720 C CA . PRO A 1 89 ? 1.928 9.360 26.361 1.00 77.12 89 PRO A CA 1
ATOM 721 C C . PRO A 1 89 ? 2.582 10.709 26.044 1.00 77.12 89 PRO A C 1
ATOM 723 O O . PRO A 1 89 ? 2.118 11.731 26.537 1.00 77.12 89 PRO A O 1
ATOM 726 N N . GLN A 1 90 ? 3.639 10.746 25.224 1.00 80.88 90 GLN A N 1
ATOM 727 C CA . GLN A 1 90 ? 4.318 12.000 24.880 1.00 80.88 90 GLN A CA 1
ATOM 728 C C . GLN A 1 90 ? 3.533 12.804 23.845 1.00 80.88 90 GLN A C 1
ATOM 730 O O . GLN A 1 90 ? 3.522 14.031 23.888 1.00 80.88 90 GLN A O 1
ATOM 735 N N . LYS A 1 91 ? 2.880 12.105 22.914 1.00 79.56 91 LYS A N 1
ATOM 736 C CA . LYS A 1 91 ? 2.108 12.713 21.822 1.00 79.56 91 LYS A CA 1
ATOM 737 C C . LYS A 1 91 ? 0.598 12.668 22.048 1.00 79.56 91 LYS A C 1
ATOM 739 O O . LYS A 1 91 ? -0.147 13.128 21.192 1.00 79.56 91 LYS A O 1
ATOM 744 N N . ASN A 1 92 ? 0.156 12.122 23.183 1.00 82.94 92 ASN A N 1
ATOM 745 C CA . ASN A 1 92 ? -1.252 11.926 23.529 1.00 82.94 92 ASN A CA 1
ATOM 746 C C . ASN A 1 92 ? -2.057 11.238 22.407 1.00 82.94 92 ASN A C 1
ATOM 748 O O . ASN A 1 92 ? -3.174 11.631 22.083 1.00 82.94 92 ASN A O 1
ATOM 752 N N . GLN A 1 93 ? -1.472 10.208 21.798 1.00 86.88 93 GLN A N 1
ATOM 753 C CA . GLN A 1 93 ? -2.067 9.469 20.682 1.00 86.88 93 GLN A CA 1
ATOM 754 C C . GLN A 1 93 ? -1.996 7.964 20.946 1.00 86.88 93 GLN A C 1
ATOM 756 O O . GLN A 1 93 ? -1.266 7.494 21.825 1.00 86.88 93 GLN A O 1
ATOM 761 N N . ARG A 1 94 ? -2.753 7.173 20.184 1.00 89.94 94 ARG A N 1
ATOM 762 C CA . ARG A 1 94 ? -2.672 5.707 20.233 1.00 89.94 94 ARG A CA 1
ATOM 763 C C . ARG A 1 94 ? -2.146 5.167 18.915 1.00 89.94 94 ARG A C 1
ATOM 765 O O . ARG A 1 94 ? -2.572 5.576 17.843 1.00 89.94 94 ARG A O 1
ATOM 772 N N . PHE A 1 95 ? -1.232 4.220 19.000 1.00 91.19 95 PHE A N 1
ATOM 773 C CA . PHE A 1 95 ? -0.755 3.436 17.877 1.00 91.19 95 PHE A CA 1
ATOM 774 C C . PHE A 1 95 ? -1.630 2.197 17.726 1.00 91.19 95 PHE A C 1
ATOM 776 O O . PHE A 1 95 ? -1.723 1.397 18.658 1.00 91.19 95 PHE A O 1
ATOM 783 N N . CYS A 1 96 ? -2.258 2.032 16.566 1.00 92.12 96 CYS A N 1
ATOM 784 C CA . CYS A 1 96 ? -3.188 0.944 16.295 1.00 92.12 96 CYS A CA 1
ATOM 785 C C . CYS A 1 96 ? -2.701 0.111 15.105 1.00 92.12 96 CYS A C 1
ATOM 787 O O . CYS A 1 96 ? -2.455 0.641 14.022 1.00 92.12 96 CYS A O 1
ATOM 789 N N . ALA A 1 97 ? -2.529 -1.195 15.312 1.00 92.94 97 ALA A N 1
ATOM 790 C CA . ALA A 1 97 ? -2.266 -2.152 14.244 1.00 92.94 97 ALA A CA 1
ATOM 791 C C . ALA A 1 97 ? -3.552 -2.914 13.929 1.00 92.94 97 ALA A C 1
ATOM 793 O O . ALA A 1 97 ? -4.104 -3.569 14.812 1.00 92.94 97 ALA A O 1
ATOM 794 N N . ILE A 1 98 ? -3.987 -2.858 12.674 1.00 90.69 98 ILE A N 1
ATOM 795 C CA . ILE A 1 98 ? -5.196 -3.507 12.176 1.00 90.69 98 ILE A CA 1
ATOM 796 C C . ILE A 1 98 ? -4.780 -4.533 11.124 1.00 90.69 98 ILE A C 1
ATOM 798 O O . ILE A 1 98 ? -4.153 -4.183 10.124 1.00 90.69 98 ILE A O 1
ATOM 802 N N . GLU A 1 99 ? -5.117 -5.799 11.341 1.00 89.00 99 GLU A N 1
ATOM 803 C CA . GLU A 1 99 ? -5.036 -6.834 10.307 1.00 89.00 99 GLU A CA 1
ATOM 804 C C . GLU A 1 99 ? -6.285 -6.766 9.441 1.00 89.00 99 GLU A C 1
ATOM 806 O O . GLU A 1 99 ? -7.394 -6.730 9.971 1.00 89.00 99 GLU A O 1
ATOM 811 N N . PHE A 1 100 ? -6.118 -6.737 8.120 1.00 85.69 100 PHE A N 1
ATOM 812 C CA . PHE A 1 100 ? -7.267 -6.773 7.223 1.00 85.69 100 PHE A CA 1
ATOM 813 C C . PHE A 1 100 ? -7.868 -8.170 7.187 1.00 85.69 100 PHE A C 1
ATOM 815 O O . PHE A 1 100 ? -7.168 -9.164 6.999 1.00 85.69 100 PHE A O 1
ATOM 822 N N . VAL A 1 101 ? -9.188 -8.228 7.332 1.00 74.69 101 VAL A N 1
ATOM 823 C CA . VAL A 1 101 ? -9.965 -9.459 7.273 1.00 74.69 101 VAL A CA 1
ATOM 824 C C . VAL A 1 101 ? -11.121 -9.346 6.284 1.00 74.69 101 VAL A C 1
ATOM 826 O O . VAL A 1 101 ? -11.428 -8.294 5.727 1.00 74.69 101 VAL A O 1
ATOM 829 N N . GLN A 1 102 ? -11.744 -10.494 6.052 1.00 64.75 102 GLN A N 1
ATOM 830 C CA . GLN A 1 102 ? -12.964 -10.706 5.293 1.00 64.75 102 GLN A CA 1
ATOM 831 C C . GLN A 1 102 ? -14.029 -9.605 5.441 1.00 64.75 102 GLN A C 1
ATOM 833 O O . GLN A 1 102 ? -14.619 -9.462 6.506 1.00 64.75 102 GLN A O 1
ATOM 838 N N . PHE A 1 103 ? -14.419 -9.000 4.319 1.00 55.78 103 PHE A N 1
ATOM 839 C CA . PHE A 1 103 ? -15.699 -8.303 4.157 1.00 55.78 103 PHE A CA 1
ATOM 840 C C . PHE A 1 103 ? -16.726 -9.276 3.519 1.00 55.78 103 PHE A C 1
ATOM 842 O O . PHE A 1 103 ? -16.373 -10.011 2.594 1.00 55.78 103 PHE A O 1
ATOM 849 N N . GLU A 1 104 ? -17.959 -9.354 4.042 1.00 50.88 104 GLU A N 1
ATOM 850 C CA . GLU A 1 104 ? -19.123 -10.043 3.426 1.00 50.88 104 GLU A CA 1
ATOM 851 C C . GLU A 1 104 ? -18.961 -11.536 2.990 1.00 50.88 104 GLU A C 1
ATOM 853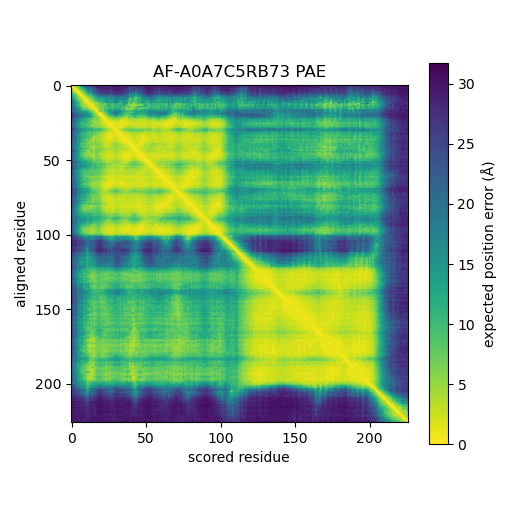 O O . GLU A 1 104 ? -19.309 -11.926 1.877 1.00 50.88 104 GLU A O 1
ATOM 858 N N . GLY A 1 105 ? -18.485 -12.435 3.867 1.00 42.25 105 GLY A N 1
ATOM 859 C CA . GLY A 1 105 ? -18.804 -13.882 3.764 1.00 42.25 105 GLY A CA 1
ATOM 860 C C . GLY A 1 105 ? -17.982 -14.804 2.828 1.00 42.25 105 GLY A C 1
ATOM 861 O O . GLY A 1 105 ? -18.363 -15.956 2.629 1.00 42.25 105 GLY A O 1
ATOM 862 N N . LYS A 1 106 ? -16.841 -14.387 2.268 1.00 42.44 106 LYS A N 1
ATOM 863 C CA . LYS A 1 106 ? -15.912 -15.236 1.466 1.00 42.44 106 LYS A CA 1
ATOM 864 C C . LYS A 1 106 ? -14.726 -15.835 2.260 1.00 42.44 106 LYS A C 1
ATOM 866 O O . LYS A 1 106 ? -13.630 -15.289 2.177 1.00 42.44 106 LYS A O 1
ATOM 871 N N . HIS A 1 107 ? -14.913 -16.926 3.006 1.00 40.75 107 HIS A N 1
ATOM 872 C CA . HIS A 1 107 ? -13.930 -17.442 3.986 1.00 40.75 107 HIS A CA 1
ATOM 873 C C . HIS A 1 107 ? -12.431 -17.313 3.630 1.00 40.75 107 HIS A C 1
ATOM 875 O O . HIS A 1 107 ? -11.964 -17.868 2.633 1.00 40.75 107 HIS A O 1
ATOM 881 N N . LEU A 1 108 ? -11.664 -16.704 4.543 1.00 45.66 108 LEU A N 1
ATOM 882 C CA . LEU A 1 108 ? -10.201 -16.765 4.587 1.00 45.66 108 LEU A CA 1
ATOM 883 C C . LEU A 1 108 ? -9.750 -18.158 5.053 1.00 45.66 108 LEU A C 1
ATOM 885 O O . LEU A 1 108 ? -10.113 -18.604 6.143 1.00 45.66 108 LEU A O 1
ATOM 889 N N . GLN A 1 109 ? -8.933 -18.855 4.261 1.00 38.16 109 GLN A N 1
ATOM 890 C CA . GLN A 1 109 ? -8.187 -20.001 4.782 1.00 38.16 109 GLN A CA 1
ATOM 891 C C . GLN A 1 109 ? -6.867 -19.512 5.376 1.00 38.16 109 GLN A C 1
ATOM 893 O O . GLN A 1 109 ? -6.024 -18.993 4.650 1.00 38.16 109 GLN A O 1
ATOM 898 N N . ARG A 1 110 ? -6.660 -19.750 6.681 1.00 37.62 110 ARG A N 1
ATOM 899 C CA . ARG A 1 110 ? -5.340 -19.649 7.324 1.00 37.62 110 ARG A CA 1
ATOM 900 C C . ARG A 1 110 ? -4.380 -20.594 6.605 1.00 37.62 110 ARG A C 1
ATOM 902 O O . ARG A 1 110 ? -4.429 -21.808 6.791 1.00 37.62 110 ARG A O 1
ATOM 909 N N . GLY A 1 111 ? -3.527 -20.026 5.767 1.00 38.84 111 GLY A N 1
ATOM 910 C CA . GLY A 1 111 ? -2.614 -20.767 4.909 1.00 38.84 111 GLY A CA 1
ATOM 911 C C . GLY A 1 111 ? -1.308 -20.013 4.769 1.00 38.84 111 GLY A C 1
ATOM 912 O O . GLY A 1 111 ? -0.931 -19.617 3.673 1.00 38.84 111 GLY A O 1
ATOM 913 N N . SER A 1 112 ? -0.613 -19.808 5.885 1.00 37.66 112 SER A N 1
ATOM 914 C CA . SER A 1 112 ? 0.726 -19.229 5.909 1.00 37.66 112 SER A CA 1
ATOM 915 C C . SER A 1 112 ? 1.676 -20.077 5.060 1.00 37.66 112 SER A C 1
ATOM 917 O O . SER A 1 112 ? 2.154 -21.121 5.511 1.00 37.66 112 SER A O 1
ATOM 919 N N . ARG A 1 113 ? 1.983 -19.634 3.836 1.00 42.88 113 ARG A N 1
ATOM 920 C CA . ARG A 1 113 ? 3.235 -20.031 3.192 1.00 42.88 113 ARG A CA 1
ATOM 921 C C . ARG A 1 113 ? 4.319 -19.082 3.703 1.00 42.88 113 ARG A C 1
ATOM 923 O O . ARG A 1 113 ? 4.154 -17.871 3.554 1.00 42.88 113 ARG A O 1
ATOM 930 N N . PRO A 1 114 ? 5.381 -19.588 4.353 1.00 45.94 114 PRO A N 1
ATOM 931 C CA . PRO A 1 114 ? 6.492 -18.742 4.768 1.00 45.94 114 PRO A CA 1
ATOM 932 C C . PRO A 1 114 ? 7.066 -18.006 3.554 1.00 45.94 114 PRO A C 1
ATOM 934 O O . PRO A 1 114 ? 7.020 -18.523 2.433 1.00 45.94 114 PRO A O 1
ATOM 937 N N . VAL A 1 115 ? 7.597 -16.803 3.791 1.00 53.19 115 VAL A N 1
ATOM 938 C CA . VAL A 1 115 ? 8.376 -16.058 2.797 1.00 53.19 115 VAL A CA 1
ATOM 939 C C . VAL A 1 115 ? 9.480 -16.991 2.317 1.00 53.19 115 VAL A C 1
ATOM 941 O O . VAL A 1 115 ? 10.371 -17.353 3.086 1.00 53.19 115 VAL A O 1
ATOM 944 N N . ARG A 1 116 ? 9.378 -17.455 1.068 1.00 56.16 116 ARG A N 1
ATOM 945 C CA . ARG A 1 116 ? 10.480 -18.192 0.456 1.00 56.16 116 ARG A CA 1
ATOM 946 C C . ARG A 1 116 ? 11.657 -17.228 0.314 1.00 56.16 116 ARG A C 1
ATOM 948 O O . ARG A 1 116 ? 11.415 -16.046 0.049 1.00 56.16 116 ARG A O 1
ATOM 955 N N . PRO A 1 117 ? 12.898 -17.706 0.496 1.00 57.19 117 PRO A N 1
ATOM 956 C CA . PRO A 1 117 ? 14.075 -16.919 0.167 1.00 57.19 117 PRO A CA 1
ATOM 957 C C . PRO A 1 117 ? 13.907 -16.323 -1.230 1.00 57.19 117 PRO A C 1
ATOM 959 O O . PRO A 1 117 ? 13.467 -17.010 -2.152 1.00 57.19 117 PRO A O 1
ATOM 962 N N . PHE A 1 118 ? 14.182 -15.028 -1.359 1.00 63.00 118 PHE A N 1
ATOM 963 C CA . PHE A 1 118 ? 14.146 -14.364 -2.652 1.00 63.00 118 PHE A CA 1
ATOM 964 C C . PHE A 1 118 ? 15.270 -14.934 -3.523 1.00 63.00 118 PHE A C 1
ATOM 966 O O . PHE A 1 118 ? 16.448 -14.733 -3.224 1.00 63.00 118 PHE A O 1
ATOM 973 N N . GLU A 1 119 ? 14.895 -15.645 -4.582 1.00 67.75 119 GLU A N 1
ATOM 974 C CA . GLU A 1 119 ? 15.801 -16.105 -5.632 1.00 67.75 119 GLU A CA 1
ATOM 975 C C . GLU A 1 119 ? 15.555 -15.257 -6.879 1.00 67.75 119 GLU A C 1
ATOM 977 O O . GLU A 1 119 ? 14.408 -15.097 -7.319 1.00 67.75 119 GLU A O 1
ATOM 982 N N . SER A 1 120 ? 16.625 -14.664 -7.414 1.00 69.81 120 SER A N 1
ATOM 983 C CA . SER A 1 120 ? 16.536 -13.879 -8.640 1.00 69.81 120 SER A CA 1
ATOM 984 C C . SER A 1 120 ? 16.376 -14.801 -9.847 1.00 69.81 120 SER A C 1
ATOM 986 O O . SER A 1 120 ? 16.956 -15.885 -9.894 1.00 69.81 120 SER A O 1
ATOM 988 N N . THR A 1 121 ? 15.573 -14.371 -10.812 1.00 78.12 121 THR A N 1
ATOM 989 C CA . THR A 1 121 ? 15.374 -15.052 -12.092 1.00 78.12 121 THR A CA 1
ATOM 990 C C . THR A 1 121 ? 15.863 -14.170 -13.233 1.00 78.12 121 THR A C 1
ATOM 992 O O . THR A 1 121 ? 15.852 -12.946 -13.114 1.00 78.12 121 THR A O 1
ATOM 995 N N . ASP A 1 122 ? 16.210 -14.762 -14.379 1.00 76.12 122 ASP A N 1
ATOM 996 C CA . ASP A 1 122 ? 16.650 -14.000 -15.561 1.00 76.12 122 ASP A CA 1
ATOM 997 C C . ASP A 1 122 ? 15.611 -12.961 -16.027 1.00 76.12 122 ASP A C 1
ATOM 999 O O . ASP A 1 122 ? 15.965 -11.919 -16.579 1.00 76.12 122 ASP A O 1
ATOM 1003 N N . ARG A 1 123 ? 14.320 -13.207 -15.756 1.00 83.44 123 ARG A N 1
ATOM 1004 C CA . ARG A 1 123 ? 13.220 -12.281 -16.069 1.00 83.44 123 ARG A CA 1
ATOM 1005 C C . ARG A 1 123 ? 13.160 -11.055 -15.161 1.00 83.44 123 ARG A C 1
ATOM 1007 O O . ARG A 1 123 ? 12.523 -10.074 -15.527 1.00 83.44 123 ARG A O 1
ATOM 1014 N N . ASP A 1 124 ? 13.815 -11.072 -14.004 1.00 89.56 124 ASP A N 1
ATOM 1015 C CA . ASP A 1 124 ? 13.773 -9.938 -13.076 1.00 89.56 124 ASP A CA 1
ATOM 1016 C C . ASP A 1 124 ? 14.394 -8.692 -13.684 1.00 89.56 124 ASP A C 1
ATOM 1018 O O . ASP A 1 124 ? 13.848 -7.599 -13.554 1.00 89.56 124 ASP A O 1
ATOM 1022 N N . ARG A 1 125 ? 15.515 -8.868 -14.393 1.00 89.31 125 ARG A N 1
ATOM 1023 C CA . ARG A 1 125 ? 16.198 -7.766 -15.065 1.00 89.31 125 ARG A CA 1
ATOM 1024 C C . ARG A 1 125 ? 15.274 -7.096 -16.081 1.00 89.31 125 ARG A C 1
ATOM 1026 O O . ARG A 1 125 ? 15.232 -5.875 -16.120 1.00 89.31 125 ARG A O 1
ATOM 1033 N N . GLU A 1 126 ? 14.478 -7.866 -16.824 1.00 92.75 126 GLU A N 1
ATOM 1034 C CA . GLU A 1 126 ? 13.503 -7.316 -17.773 1.00 92.75 126 GLU A CA 1
ATOM 1035 C C . GLU A 1 126 ? 12.473 -6.413 -17.076 1.00 92.75 126 GLU A C 1
ATOM 1037 O O . GLU A 1 126 ? 12.193 -5.314 -17.557 1.00 92.75 126 GLU A O 1
ATOM 1042 N N . PHE A 1 127 ? 11.935 -6.834 -15.926 1.00 94.44 127 PHE A N 1
ATOM 1043 C CA . PHE A 1 127 ? 10.985 -6.022 -15.161 1.00 94.44 127 PHE A CA 1
ATOM 1044 C C . PHE A 1 127 ? 11.623 -4.742 -14.616 1.00 94.44 127 PHE A C 1
ATOM 1046 O O . PHE A 1 127 ? 11.037 -3.665 -14.736 1.00 94.44 127 PHE A O 1
ATOM 1053 N N . LEU A 1 128 ? 12.826 -4.834 -14.046 1.00 94.12 128 LEU A N 1
ATOM 1054 C CA . LEU A 1 128 ? 13.529 -3.663 -13.516 1.00 94.12 128 LEU A CA 1
ATOM 1055 C C . LEU A 1 128 ? 13.929 -2.695 -14.638 1.00 94.12 128 LEU A C 1
ATOM 1057 O O . LEU A 1 128 ? 13.794 -1.484 -14.476 1.00 94.12 128 LEU A O 1
ATOM 1061 N N . ASP A 1 129 ? 14.362 -3.206 -15.790 1.00 93.50 129 ASP A N 1
ATOM 1062 C CA . ASP A 1 129 ? 14.718 -2.385 -16.947 1.00 93.50 129 ASP A CA 1
ATOM 1063 C C . ASP A 1 129 ? 13.486 -1.677 -17.522 1.00 93.50 129 ASP A C 1
ATOM 1065 O O . ASP A 1 129 ? 13.557 -0.486 -17.820 1.00 93.50 129 ASP A O 1
ATOM 1069 N N . ARG A 1 130 ? 12.335 -2.362 -17.621 1.00 94.75 130 ARG A N 1
ATOM 1070 C CA . ARG A 1 130 ? 11.051 -1.741 -18.006 1.00 94.75 130 ARG A CA 1
ATOM 1071 C C . ARG A 1 130 ? 10.677 -0.592 -17.068 1.00 94.75 130 ARG A C 1
ATOM 1073 O O . ARG A 1 130 ? 10.309 0.478 -17.547 1.00 94.75 130 ARG A O 1
ATOM 1080 N N . LEU A 1 131 ? 10.836 -0.776 -15.755 1.00 95.25 131 LEU A N 1
ATOM 1081 C CA . LEU A 1 131 ? 10.564 0.260 -14.752 1.00 95.25 131 LEU A CA 1
ATOM 1082 C C . LEU A 1 131 ? 11.490 1.483 -14.902 1.00 95.25 131 LEU A C 1
ATOM 1084 O O . LEU A 1 131 ? 11.036 2.630 -14.823 1.00 95.25 131 LEU A O 1
ATOM 1088 N N . LYS A 1 132 ? 12.777 1.239 -15.174 1.00 94.50 132 LYS A N 1
ATOM 1089 C CA . LYS A 1 132 ? 13.815 2.270 -15.348 1.00 94.50 132 LYS A CA 1
ATOM 1090 C C . LYS A 1 132 ? 13.699 3.077 -16.644 1.00 94.50 132 LYS A C 1
ATOM 1092 O O . LYS A 1 132 ? 14.327 4.125 -16.749 1.00 94.50 132 LYS A O 1
ATOM 1097 N N . ARG A 1 133 ? 12.903 2.636 -17.629 1.00 94.69 133 ARG 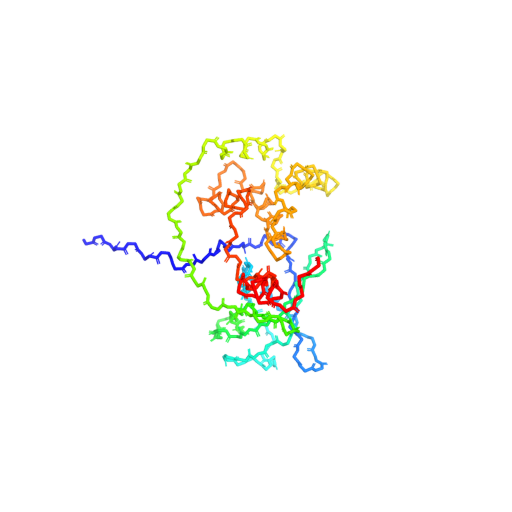A N 1
ATOM 1098 C CA . ARG A 1 133 ? 12.641 3.423 -18.857 1.00 94.69 133 ARG A CA 1
ATOM 1099 C C . ARG A 1 133 ? 11.906 4.730 -18.573 1.00 94.69 133 ARG A C 1
ATOM 1101 O O . ARG A 1 133 ? 12.023 5.673 -19.350 1.00 94.69 133 ARG A O 1
ATOM 1108 N N . TYR A 1 134 ? 11.140 4.774 -17.488 1.00 94.12 134 TYR A N 1
ATOM 1109 C CA . TYR A 1 134 ? 10.411 5.965 -17.073 1.00 94.12 134 TYR A CA 1
ATOM 1110 C C . TYR A 1 134 ? 11.275 6.825 -16.141 1.00 94.12 134 TYR A C 1
ATOM 1112 O O . TYR A 1 134 ? 12.055 6.272 -15.366 1.00 94.12 134 TYR A O 1
ATOM 1120 N N . PRO A 1 135 ? 11.140 8.160 -16.150 1.00 92.69 135 PRO A N 1
ATOM 1121 C CA . PRO A 1 135 ? 11.815 9.017 -15.177 1.00 92.69 135 PRO A CA 1
ATOM 1122 C C . PRO A 1 135 ? 11.391 8.710 -13.732 1.00 92.69 135 PRO A C 1
ATOM 1124 O O . PRO A 1 135 ? 10.276 8.246 -13.489 1.00 92.69 135 PRO A O 1
ATOM 1127 N N . ALA A 1 136 ? 12.270 8.992 -12.772 1.00 91.12 136 ALA A N 1
ATOM 1128 C CA . ALA A 1 136 ? 11.954 8.927 -11.346 1.00 91.12 136 ALA A CA 1
ATOM 1129 C C . ALA A 1 136 ? 10.885 9.966 -10.948 1.00 91.12 136 ALA A C 1
ATOM 1131 O O . ALA A 1 136 ? 10.812 11.052 -11.530 1.00 91.12 136 ALA A O 1
ATOM 1132 N N . LEU A 1 137 ? 10.086 9.648 -9.924 1.00 87.31 137 LEU A N 1
ATOM 1133 C CA . LEU A 1 137 ? 9.116 10.571 -9.323 1.00 87.31 137 LEU A CA 1
ATOM 1134 C C . LEU A 1 137 ? 9.820 11.443 -8.275 1.00 87.31 137 LEU A C 1
ATOM 1136 O O . LEU A 1 137 ? 9.724 11.200 -7.073 1.00 87.31 137 LEU A O 1
ATOM 1140 N N . ALA A 1 138 ? 10.583 12.427 -8.750 1.00 84.19 138 ALA A N 1
ATOM 1141 C CA . ALA A 1 138 ? 11.326 13.347 -7.896 1.00 84.19 138 ALA A CA 1
ATOM 1142 C C . ALA A 1 138 ? 10.401 14.356 -7.175 1.00 84.19 138 ALA A C 1
ATOM 1144 O O . ALA A 1 138 ? 9.409 14.799 -7.764 1.00 84.19 138 ALA A O 1
ATOM 1145 N N . PRO A 1 139 ? 10.746 14.783 -5.943 1.00 78.94 139 PRO A N 1
ATOM 1146 C CA . PRO A 1 139 ? 10.030 15.853 -5.248 1.00 78.94 139 PRO A CA 1
ATOM 1147 C C . PRO A 1 139 ? 9.975 17.142 -6.079 1.00 78.94 139 PRO A C 1
ATOM 1149 O O . PRO A 1 139 ? 10.965 17.529 -6.701 1.00 78.94 139 PRO A O 1
ATOM 1152 N N . GLY A 1 140 ? 8.825 17.821 -6.075 1.00 79.38 140 GLY A N 1
ATOM 1153 C CA . GLY A 1 140 ? 8.634 19.089 -6.789 1.00 79.38 140 GLY A CA 1
ATOM 1154 C C . GLY A 1 140 ? 8.377 18.968 -8.297 1.00 79.38 140 GLY A C 1
ATOM 1155 O O . GLY A 1 140 ? 8.394 19.984 -8.995 1.00 79.38 140 GLY A O 1
ATOM 1156 N N . LEU A 1 141 ? 8.131 17.761 -8.823 1.00 83.06 141 LEU A N 1
ATOM 1157 C CA . LEU A 1 141 ? 7.643 17.605 -10.194 1.00 83.06 141 LEU A CA 1
ATOM 1158 C C . LEU A 1 141 ? 6.281 18.303 -10.374 1.00 83.06 141 LEU A C 1
ATOM 1160 O O . LEU A 1 141 ? 5.420 18.208 -9.498 1.00 83.06 141 LEU A O 1
ATOM 1164 N N . PRO A 1 142 ? 6.041 18.967 -11.521 1.00 86.31 142 PRO A N 1
ATOM 1165 C CA . PRO A 1 142 ? 4.708 19.441 -11.863 1.00 86.31 142 PRO A CA 1
ATOM 1166 C C . PRO A 1 142 ? 3.710 18.282 -11.872 1.00 86.31 142 PRO A C 1
ATOM 1168 O O . PRO A 1 142 ? 3.998 17.221 -12.429 1.00 86.31 142 PRO A O 1
ATOM 1171 N N . LEU A 1 143 ? 2.524 18.518 -11.311 1.00 79.50 143 LEU A N 1
ATOM 1172 C CA . LEU A 1 143 ? 1.484 17.502 -11.139 1.00 79.50 143 LEU A CA 1
ATOM 1173 C C . LEU A 1 143 ? 1.140 16.781 -12.457 1.00 79.50 143 LEU A C 1
ATOM 1175 O O . LEU A 1 143 ? 1.018 15.563 -12.485 1.00 79.50 143 LEU A O 1
ATOM 1179 N N . GLU A 1 144 ? 1.043 17.519 -13.563 1.00 84.94 144 GLU A N 1
ATOM 1180 C CA . GLU A 1 144 ? 0.768 16.967 -14.899 1.00 84.94 144 GLU A CA 1
ATOM 1181 C C . GLU A 1 144 ? 1.831 15.955 -15.344 1.00 84.94 144 GLU A C 1
ATOM 1183 O O . GLU A 1 144 ? 1.507 14.875 -15.834 1.00 84.94 144 GLU A O 1
ATOM 1188 N N . LYS A 1 145 ? 3.107 16.275 -15.112 1.00 87.69 145 LYS A N 1
ATOM 1189 C CA . LYS A 1 145 ? 4.233 15.406 -15.463 1.00 87.69 145 LYS A CA 1
ATOM 1190 C C . LYS A 1 145 ? 4.297 14.181 -14.557 1.00 87.69 145 LYS A C 1
ATOM 1192 O O . LYS A 1 145 ? 4.624 13.089 -15.013 1.00 87.69 145 LYS A O 1
ATOM 1197 N N . GLU A 1 146 ? 3.975 14.350 -13.279 1.00 86.38 146 GLU A N 1
ATOM 1198 C CA . GLU A 1 146 ? 3.830 13.231 -12.352 1.00 86.38 146 GLU A CA 1
ATOM 1199 C C . GLU A 1 146 ? 2.720 12.270 -12.808 1.00 86.38 146 GLU A C 1
ATOM 1201 O O . GLU A 1 146 ? 2.953 11.060 -12.870 1.00 86.38 146 GLU A O 1
ATOM 1206 N N . PHE A 1 147 ? 1.553 12.790 -13.198 1.00 84.19 147 PHE A N 1
ATOM 1207 C CA . PHE A 1 147 ? 0.472 11.980 -13.762 1.00 84.19 147 PHE A CA 1
ATOM 1208 C C . PHE A 1 147 ? 0.899 11.249 -15.036 1.00 84.19 147 PHE A C 1
ATOM 1210 O O . PHE A 1 147 ? 0.673 10.045 -15.139 1.00 84.19 147 PHE A O 1
ATOM 1217 N N . GLU A 1 148 ? 1.564 11.932 -15.970 1.00 89.62 148 GLU A N 1
ATOM 1218 C CA . GLU A 1 148 ? 2.046 11.329 -17.217 1.00 89.62 148 GLU A CA 1
ATOM 1219 C C . GLU A 1 148 ? 2.994 10.146 -16.954 1.00 89.62 148 GLU A C 1
ATOM 1221 O O . GLU A 1 148 ? 2.824 9.062 -17.522 1.00 89.62 148 GLU A O 1
ATOM 1226 N N . ILE A 1 149 ? 3.959 10.318 -16.041 1.00 90.75 149 ILE A N 1
ATOM 1227 C CA . ILE A 1 149 ? 4.900 9.258 -15.653 1.00 90.75 149 ILE A CA 1
ATOM 1228 C C . ILE A 1 149 ? 4.151 8.082 -15.016 1.00 90.75 149 ILE A C 1
ATOM 1230 O O . ILE A 1 149 ? 4.388 6.932 -15.399 1.00 90.75 149 ILE A O 1
ATOM 1234 N N . ARG A 1 150 ? 3.235 8.356 -14.074 1.00 88.44 150 ARG A N 1
ATOM 1235 C CA . ARG A 1 150 ? 2.424 7.330 -13.395 1.00 88.44 150 ARG A CA 1
ATOM 1236 C C . ARG A 1 150 ? 1.581 6.535 -14.390 1.00 88.44 150 ARG A C 1
ATOM 1238 O O . ARG A 1 150 ? 1.612 5.307 -14.385 1.00 88.44 150 ARG A O 1
ATOM 1245 N N . GLU A 1 151 ? 0.866 7.205 -15.287 1.00 89.94 151 GLU A N 1
ATOM 1246 C CA . GLU A 1 151 ? 0.069 6.525 -16.308 1.00 89.94 151 GLU A CA 1
ATOM 1247 C C . GLU A 1 151 ? 0.928 5.701 -17.268 1.00 89.94 151 GLU A C 1
ATOM 1249 O O . GLU A 1 151 ? 0.517 4.619 -17.696 1.00 89.94 151 GLU A O 1
ATOM 1254 N N . GLY A 1 152 ? 2.100 6.217 -17.643 1.00 92.62 152 GLY A N 1
ATOM 1255 C CA . GLY A 1 152 ? 3.050 5.514 -18.494 1.00 92.62 152 GLY A CA 1
ATOM 1256 C C . GLY A 1 152 ? 3.505 4.206 -17.853 1.00 92.62 152 GLY A C 1
ATOM 1257 O O . GLY A 1 152 ? 3.333 3.137 -18.440 1.00 92.62 152 GLY A O 1
ATOM 1258 N N . VAL A 1 153 ? 4.002 4.276 -16.616 1.00 93.69 153 VAL A N 1
ATOM 1259 C CA . VAL A 1 153 ? 4.490 3.090 -15.906 1.00 93.69 153 VAL A CA 1
ATOM 1260 C C . VAL A 1 153 ? 3.354 2.112 -15.577 1.00 93.69 153 VAL A C 1
ATOM 1262 O O . VAL A 1 153 ? 3.527 0.905 -15.709 1.00 93.69 153 VAL A O 1
ATOM 1265 N N . PHE A 1 154 ? 2.151 2.578 -15.228 1.00 92.00 154 PHE A N 1
ATOM 1266 C CA . PHE A 1 154 ? 1.030 1.669 -14.950 1.00 92.00 154 PHE A CA 1
ATOM 1267 C C . PHE A 1 154 ? 0.538 0.932 -16.187 1.00 92.00 154 PHE A C 1
ATOM 1269 O O . PHE A 1 154 ? 0.169 -0.240 -16.082 1.00 92.00 154 PHE A O 1
ATOM 1276 N N . ARG A 1 155 ? 0.549 1.591 -17.352 1.00 92.44 155 ARG A N 1
ATOM 1277 C CA . ARG A 1 155 ? 0.259 0.939 -18.633 1.00 92.44 155 ARG A CA 1
ATOM 1278 C C . ARG A 1 155 ? 1.291 -0.131 -18.953 1.00 92.44 155 ARG A C 1
ATOM 1280 O O . ARG A 1 155 ? 0.902 -1.221 -19.366 1.00 92.44 155 ARG A O 1
ATOM 1287 N N . GLU A 1 156 ? 2.568 0.148 -18.698 1.00 95.06 156 GLU A N 1
ATOM 1288 C CA . GLU A 1 156 ? 3.648 -0.814 -18.917 1.00 95.06 156 GLU A CA 1
ATOM 1289 C C . GLU A 1 156 ? 3.419 -2.106 -18.119 1.00 95.06 156 GLU A C 1
ATOM 1291 O O . GLU A 1 156 ? 3.593 -3.185 -18.674 1.00 95.06 156 GLU A O 1
ATOM 1296 N N . PHE A 1 157 ? 2.965 -2.025 -16.862 1.00 95.00 157 PHE A N 1
ATOM 1297 C CA . PHE A 1 157 ? 2.774 -3.183 -15.967 1.00 95.00 157 PHE A CA 1
ATOM 1298 C C . PHE A 1 157 ? 1.325 -3.694 -15.861 1.00 95.00 157 PHE A C 1
ATOM 1300 O O . PHE A 1 157 ? 0.980 -4.448 -14.944 1.00 95.00 157 PHE A O 1
ATOM 1307 N N . VAL A 1 158 ? 0.442 -3.304 -16.789 1.00 92.31 158 VAL A N 1
ATOM 1308 C CA . VAL A 1 158 ? -0.984 -3.677 -16.733 1.00 92.31 158 VAL A CA 1
ATOM 1309 C C . VAL A 1 158 ? -1.200 -5.190 -16.831 1.00 92.31 158 VAL A C 1
ATOM 1311 O O . VAL A 1 158 ? -2.107 -5.739 -16.213 1.00 92.31 158 VAL A O 1
ATOM 1314 N N . LYS A 1 159 ? -0.355 -5.899 -17.586 1.00 91.56 159 LYS A N 1
ATOM 1315 C CA . LYS A 1 159 ? -0.478 -7.350 -17.767 1.00 91.56 159 LYS A CA 1
ATOM 1316 C C . LYS A 1 159 ? -0.205 -8.091 -16.459 1.00 91.56 159 LYS A C 1
ATOM 1318 O O . LYS A 1 159 ? -0.964 -8.987 -16.095 1.00 91.56 159 LYS A O 1
ATOM 1323 N N . GLU A 1 160 ? 0.864 -7.714 -15.767 1.00 93.69 160 GLU A N 1
ATOM 1324 C CA . GLU A 1 160 ? 1.243 -8.265 -14.470 1.00 93.69 160 GLU A CA 1
ATOM 1325 C C . GLU A 1 160 ? 0.181 -7.921 -13.418 1.00 93.69 160 GLU A C 1
ATOM 1327 O O . GLU A 1 160 ? -0.262 -8.799 -12.680 1.00 93.69 160 GLU A O 1
ATOM 1332 N N . SER A 1 161 ? -0.324 -6.683 -13.415 1.00 88.56 161 SER A N 1
ATOM 1333 C CA . SER A 1 161 ? -1.357 -6.251 -12.467 1.00 88.56 161 SER A CA 1
ATOM 1334 C C . SER A 1 161 ? -2.685 -7.001 -12.645 1.00 88.56 161 SER A C 1
ATOM 1336 O O . SER A 1 161 ? -3.349 -7.350 -11.664 1.00 88.56 161 SER A O 1
ATOM 1338 N N . LEU A 1 162 ? -3.077 -7.302 -13.888 1.00 85.25 162 LEU A N 1
ATOM 1339 C CA . LEU A 1 162 ? -4.298 -8.051 -14.191 1.00 85.25 162 LEU A CA 1
ATOM 1340 C C . LEU A 1 162 ? -4.232 -9.511 -13.725 1.00 85.25 162 LEU A C 1
ATOM 1342 O O . LEU A 1 162 ? -5.278 -10.088 -13.426 1.00 85.25 162 LEU A O 1
ATOM 1346 N N . ALA A 1 163 ? -3.032 -10.086 -13.616 1.00 85.69 163 ALA A N 1
ATOM 1347 C CA . ALA A 1 163 ? -2.824 -11.438 -13.102 1.00 85.69 163 ALA A CA 1
ATOM 1348 C C . ALA A 1 163 ? -2.929 -11.531 -11.567 1.00 85.69 163 ALA A C 1
ATOM 1350 O O . ALA A 1 163 ? -3.081 -12.631 -11.030 1.00 85.69 163 ALA A O 1
ATOM 1351 N N . LEU A 1 164 ? -2.863 -10.397 -10.863 1.00 81.50 164 LEU A N 1
ATOM 1352 C CA . LEU A 1 164 ? -2.948 -10.339 -9.408 1.00 81.50 164 LEU A CA 1
ATOM 1353 C C . LEU A 1 164 ? -4.407 -10.306 -8.912 1.00 81.50 164 LEU A C 1
ATOM 1355 O O . LEU A 1 164 ? -5.283 -9.746 -9.588 1.00 81.50 164 LEU A O 1
ATOM 1359 N N . PRO A 1 165 ? -4.673 -10.846 -7.703 1.00 72.88 165 PRO A N 1
ATOM 1360 C CA . PRO A 1 165 ? -5.899 -10.572 -6.956 1.00 72.88 165 PRO A CA 1
ATOM 1361 C C . PRO A 1 165 ? -6.125 -9.069 -6.780 1.00 72.88 165 PRO A C 1
ATOM 1363 O O . PRO A 1 165 ? -5.175 -8.286 -6.803 1.00 72.88 165 PRO A O 1
ATOM 1366 N N . LEU A 1 166 ? -7.379 -8.663 -6.578 1.00 69.25 166 LEU A N 1
ATOM 1367 C CA . LEU A 1 166 ? -7.765 -7.251 -6.516 1.00 69.25 166 LEU A CA 1
ATOM 1368 C C . LEU A 1 166 ? -6.963 -6.470 -5.460 1.00 69.25 166 LEU A C 1
ATOM 1370 O O . LEU A 1 166 ? -6.494 -5.366 -5.728 1.00 69.25 166 LEU A O 1
ATOM 1374 N N . GLU A 1 167 ? -6.764 -7.075 -4.292 1.00 70.12 167 GLU A N 1
ATOM 1375 C CA . GLU A 1 167 ? -6.066 -6.495 -3.146 1.00 70.12 167 GLU A CA 1
ATOM 1376 C C . GLU A 1 167 ? -4.569 -6.296 -3.441 1.00 70.12 167 GLU A C 1
ATOM 1378 O O . GLU A 1 167 ? -3.990 -5.255 -3.127 1.00 70.12 167 GLU A O 1
ATOM 1383 N N . GLU A 1 168 ? -3.939 -7.271 -4.107 1.00 77.25 168 GLU A N 1
ATOM 1384 C CA . GLU A 1 168 ? -2.535 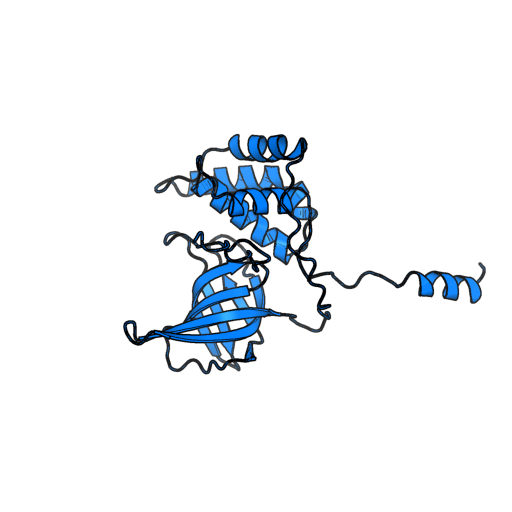-7.166 -4.520 1.00 77.25 168 GLU A CA 1
ATOM 1385 C C . GLU A 1 168 ? -2.351 -6.249 -5.732 1.00 77.25 168 GLU A C 1
ATOM 1387 O O . GLU A 1 168 ? -1.298 -5.630 -5.861 1.00 77.25 168 GLU A O 1
ATOM 1392 N N . ARG A 1 169 ? -3.360 -6.112 -6.601 1.00 79.31 169 ARG A N 1
ATOM 1393 C CA . ARG A 1 169 ? -3.299 -5.233 -7.775 1.00 79.31 169 ARG A CA 1
ATOM 1394 C C . ARG A 1 169 ? -3.122 -3.777 -7.372 1.00 79.31 169 ARG A C 1
ATOM 1396 O O . ARG A 1 169 ? -2.273 -3.092 -7.933 1.00 79.31 169 ARG A O 1
ATOM 1403 N N . TRP A 1 170 ? -3.909 -3.308 -6.406 1.00 77.38 170 TRP A N 1
ATOM 1404 C CA . TRP A 1 170 ? -3.737 -1.954 -5.883 1.00 77.38 170 TRP A CA 1
ATOM 1405 C C . TRP A 1 170 ? -2.347 -1.787 -5.259 1.00 77.38 170 TRP A C 1
ATOM 1407 O O . TRP A 1 170 ? -1.621 -0.854 -5.601 1.00 77.38 170 TRP A O 1
ATOM 1417 N N . TYR A 1 171 ? -1.952 -2.732 -4.404 1.00 82.56 171 TYR A N 1
ATOM 1418 C CA . TYR A 1 171 ? -0.670 -2.674 -3.710 1.00 82.56 171 TYR A CA 1
ATOM 1419 C C . TYR A 1 171 ? 0.514 -2.677 -4.679 1.00 82.56 171 TYR A C 1
ATOM 1421 O O . TYR A 1 171 ? 1.505 -1.992 -4.450 1.00 82.56 171 TYR A O 1
ATOM 1429 N N . PHE A 1 172 ? 0.394 -3.379 -5.804 1.00 88.62 172 PHE A N 1
ATOM 1430 C CA . PHE A 1 172 ? 1.409 -3.384 -6.845 1.00 88.62 172 PHE A CA 1
ATOM 1431 C C . PHE A 1 172 ? 1.660 -2.007 -7.440 1.00 88.62 172 PHE A C 1
ATOM 1433 O O . PHE A 1 172 ? 2.814 -1.615 -7.594 1.00 88.62 172 PHE A O 1
ATOM 1440 N N . TYR A 1 173 ? 0.609 -1.231 -7.693 1.00 87.62 173 TYR A N 1
ATOM 1441 C CA . TYR A 1 173 ? 0.781 0.135 -8.171 1.00 87.62 173 TYR A CA 1
ATOM 1442 C C . TYR A 1 173 ? 1.422 1.050 -7.126 1.00 87.62 173 TYR A C 1
ATOM 1444 O O . TYR A 1 173 ? 2.174 1.946 -7.491 1.00 87.62 173 TYR A O 1
ATOM 1452 N N . GLU A 1 174 ? 1.162 0.832 -5.837 1.00 84.38 174 GLU A N 1
ATOM 1453 C CA . GLU A 1 174 ? 1.845 1.578 -4.772 1.00 84.38 174 GLU A CA 1
ATOM 1454 C C . GLU A 1 174 ? 3.327 1.191 -4.659 1.00 84.38 174 GLU A C 1
ATOM 1456 O O . GLU A 1 174 ? 4.181 2.057 -4.492 1.00 84.38 174 GLU A O 1
ATOM 1461 N N . VAL A 1 175 ? 3.654 -0.098 -4.811 1.00 89.62 175 VAL A N 1
ATOM 1462 C CA . VAL A 1 175 ? 5.044 -0.576 -4.860 1.00 89.62 175 VAL A CA 1
ATOM 1463 C C . VAL A 1 175 ? 5.784 0.023 -6.059 1.00 89.62 175 VAL A C 1
ATOM 1465 O O . VAL A 1 175 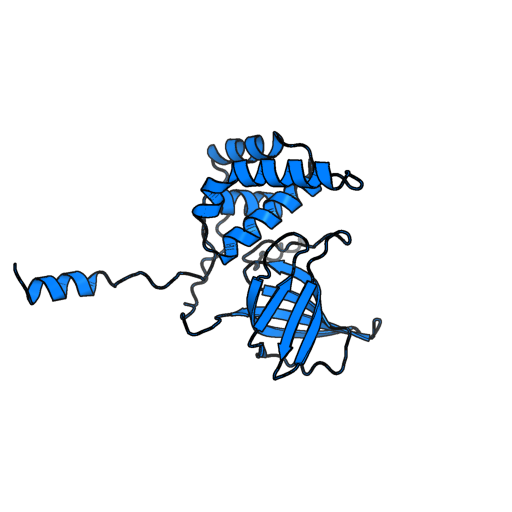? 6.920 0.461 -5.903 1.00 89.62 175 VAL A O 1
ATOM 1468 N N . ILE A 1 176 ? 5.147 0.097 -7.234 1.00 92.62 176 ILE A N 1
ATOM 1469 C CA . ILE A 1 176 ? 5.716 0.754 -8.421 1.00 92.62 176 ILE A CA 1
ATOM 1470 C C . ILE A 1 176 ? 6.001 2.230 -8.136 1.00 92.62 176 ILE A C 1
ATOM 1472 O O . ILE A 1 176 ? 7.114 2.687 -8.387 1.00 92.62 176 ILE A O 1
ATOM 1476 N N . GLU A 1 177 ? 5.028 2.977 -7.606 1.00 89.00 177 GLU A N 1
ATOM 1477 C CA . GLU A 1 177 ? 5.237 4.393 -7.286 1.00 89.00 177 GLU A CA 1
ATOM 1478 C C . GLU A 1 177 ? 6.373 4.588 -6.281 1.00 89.00 177 GLU A C 1
ATOM 1480 O O . GLU A 1 177 ? 7.238 5.437 -6.490 1.00 89.00 177 GLU A O 1
ATOM 1485 N N . GLU A 1 178 ? 6.411 3.782 -5.220 1.00 88.12 178 GLU A N 1
ATOM 1486 C CA . GLU A 1 178 ? 7.457 3.881 -4.206 1.00 88.12 178 GLU A CA 1
ATOM 1487 C C . GLU A 1 178 ? 8.841 3.558 -4.780 1.00 88.12 178 GLU A C 1
ATOM 1489 O O . GLU A 1 178 ? 9.813 4.247 -4.465 1.00 88.12 178 GLU A O 1
ATOM 1494 N N . MET A 1 179 ? 8.938 2.573 -5.679 1.00 92.44 179 MET A N 1
ATOM 1495 C CA . MET A 1 179 ? 10.171 2.308 -6.423 1.00 92.44 179 MET A CA 1
ATOM 1496 C C . MET A 1 179 ? 10.579 3.538 -7.240 1.00 92.44 179 MET A C 1
ATOM 1498 O O . MET A 1 179 ? 11.728 3.961 -7.154 1.00 92.44 179 MET A O 1
ATOM 1502 N N . LYS A 1 180 ? 9.648 4.174 -7.968 1.00 92.62 180 LYS A N 1
ATOM 1503 C CA . LYS A 1 180 ? 9.947 5.382 -8.759 1.00 92.62 180 LYS A C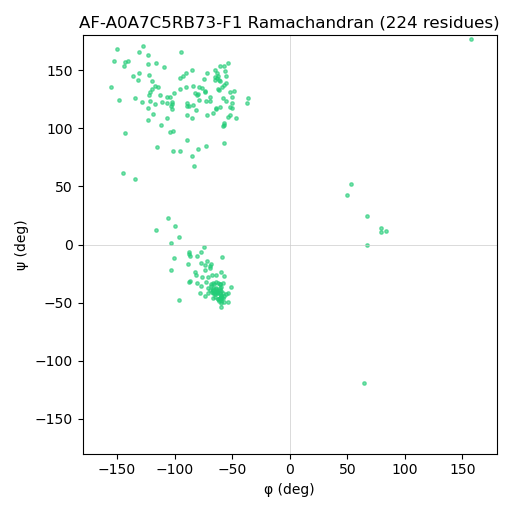A 1
ATOM 1504 C C . LYS A 1 180 ? 10.370 6.579 -7.906 1.00 92.62 180 LYS A C 1
ATOM 1506 O O . LYS A 1 180 ? 11.174 7.375 -8.383 1.00 92.62 180 LYS A O 1
ATOM 1511 N N . ARG A 1 181 ? 9.857 6.727 -6.680 1.00 88.56 181 ARG A N 1
ATOM 1512 C CA . ARG A 1 181 ? 10.269 7.797 -5.747 1.00 88.56 181 ARG A CA 1
ATOM 1513 C C . ARG A 1 181 ? 11.660 7.565 -5.160 1.00 88.56 181 ARG A C 1
ATOM 1515 O O . ARG A 1 181 ? 12.362 8.526 -4.870 1.00 88.56 181 ARG A O 1
ATOM 1522 N N . ARG A 1 182 ? 12.052 6.300 -4.969 1.00 87.56 182 ARG A N 1
ATOM 1523 C CA . ARG A 1 182 ? 13.330 5.912 -4.346 1.00 87.56 182 ARG A CA 1
ATOM 1524 C C . ARG A 1 182 ? 14.445 5.599 -5.342 1.00 87.56 182 ARG A C 1
ATOM 1526 O O . ARG A 1 182 ? 15.500 5.130 -4.931 1.00 87.56 182 ARG A O 1
ATOM 1533 N N . GLU A 1 183 ? 14.235 5.821 -6.637 1.00 87.50 183 GLU A N 1
ATOM 1534 C CA . GLU A 1 183 ? 15.305 5.649 -7.621 1.00 87.50 183 GLU A CA 1
ATOM 1535 C C . GLU A 1 183 ? 16.482 6.605 -7.360 1.00 87.50 183 GLU A C 1
ATOM 1537 O O . GLU A 1 183 ? 16.257 7.772 -7.030 1.00 87.50 183 GLU A O 1
ATOM 1542 N N . PRO A 1 184 ? 17.735 6.146 -7.553 1.00 86.88 184 PRO A N 1
ATOM 1543 C CA 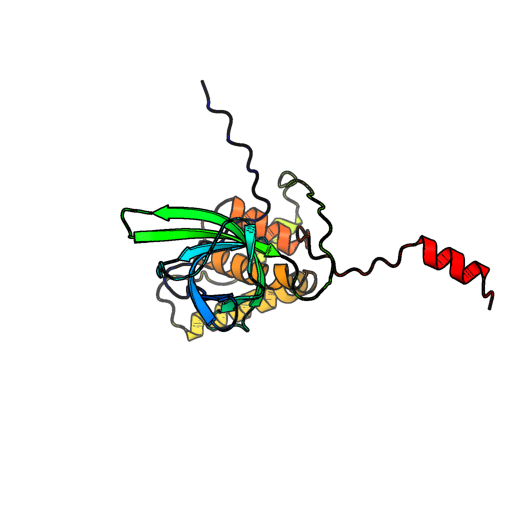. PRO A 1 184 ? 18.132 4.819 -8.051 1.00 86.88 184 PRO A CA 1
ATOM 1544 C C . PRO A 1 184 ? 18.276 3.732 -6.966 1.00 86.88 184 PRO A C 1
ATOM 1546 O O . PRO A 1 184 ? 18.448 2.561 -7.306 1.00 86.88 184 PRO A O 1
ATOM 1549 N N . ASP A 1 185 ? 18.204 4.097 -5.686 1.00 87.31 185 ASP A N 1
ATOM 1550 C CA . ASP A 1 185 ? 18.622 3.255 -4.562 1.00 87.31 185 ASP A CA 1
ATOM 1551 C C . ASP A 1 185 ? 17.435 2.599 -3.847 1.00 87.31 185 ASP A C 1
ATOM 1553 O O . ASP A 1 185 ? 16.970 3.021 -2.781 1.00 87.31 185 ASP A O 1
ATOM 1557 N N . TRP A 1 186 ? 16.944 1.509 -4.432 1.00 88.12 186 TRP A N 1
ATOM 1558 C CA . TRP A 1 186 ? 15.828 0.761 -3.867 1.00 88.12 186 TRP A CA 1
ATOM 1559 C C . TRP A 1 186 ? 16.231 -0.061 -2.638 1.00 88.12 186 TRP A C 1
ATOM 1561 O O . TRP A 1 186 ? 17.179 -0.850 -2.687 1.00 88.12 186 TRP A O 1
ATOM 1571 N N . PRO A 1 187 ? 15.471 0.019 -1.530 1.00 86.12 187 PRO A N 1
ATOM 1572 C CA . PRO A 1 187 ? 15.622 -0.929 -0.438 1.00 86.12 187 PRO A CA 1
ATOM 1573 C C . PRO A 1 187 ? 15.389 -2.361 -0.935 1.00 86.12 187 PRO A C 1
ATOM 1575 O O . PRO A 1 187 ? 14.390 -2.635 -1.600 1.00 86.12 187 PRO A O 1
ATOM 1578 N N . ARG A 1 188 ? 16.245 -3.308 -0.528 1.00 83.19 188 ARG A N 1
ATOM 1579 C CA . ARG A 1 188 ? 16.168 -4.721 -0.953 1.00 83.19 188 ARG A CA 1
ATOM 1580 C C . ARG A 1 188 ? 14.778 -5.347 -0.769 1.00 83.19 188 ARG A C 1
ATOM 1582 O O . ARG A 1 188 ? 14.350 -6.153 -1.587 1.00 83.19 188 ARG A O 1
ATOM 1589 N N . GLY A 1 189 ? 14.074 -4.985 0.306 1.00 81.88 189 GLY A N 1
ATOM 1590 C CA . GLY A 1 189 ? 12.718 -5.475 0.572 1.00 81.88 189 GLY A CA 1
ATOM 1591 C C . GLY A 1 189 ? 11.670 -4.956 -0.417 1.00 81.88 189 GLY A C 1
ATOM 1592 O O . GLY A 1 189 ? 10.753 -5.697 -0.758 1.00 81.88 189 GLY A O 1
ATOM 1593 N N . LEU A 1 190 ? 11.824 -3.721 -0.900 1.00 85.38 190 LEU A N 1
ATOM 1594 C CA . LEU A 1 190 ? 10.924 -3.109 -1.877 1.00 85.38 190 LEU A CA 1
ATOM 1595 C C . LEU A 1 190 ? 11.135 -3.723 -3.267 1.00 85.38 190 LEU A C 1
ATOM 1597 O O . LEU A 1 190 ? 10.167 -4.111 -3.916 1.00 85.38 190 LEU A O 1
ATOM 1601 N N . GLU A 1 191 ? 12.394 -3.895 -3.680 1.00 89.94 191 GLU A N 1
ATOM 1602 C CA . GLU A 1 191 ? 12.738 -4.555 -4.946 1.00 89.94 191 GLU A CA 1
ATOM 1603 C C . GLU A 1 191 ? 12.231 -6.005 -4.981 1.00 89.94 191 GLU A C 1
ATOM 1605 O O . GLU A 1 191 ? 11.583 -6.425 -5.943 1.00 89.94 191 GLU A O 1
ATOM 1610 N N . ALA A 1 192 ? 12.455 -6.762 -3.902 1.00 86.12 192 ALA A N 1
ATOM 1611 C CA . ALA A 1 192 ? 11.973 -8.135 -3.793 1.00 86.12 192 ALA A CA 1
ATOM 1612 C C . ALA A 1 192 ? 10.440 -8.223 -3.881 1.00 86.12 192 ALA A C 1
ATOM 1614 O O . ALA A 1 192 ? 9.906 -9.155 -4.486 1.00 86.12 192 ALA A O 1
ATOM 1615 N N . GLU A 1 193 ? 9.726 -7.257 -3.299 1.00 85.81 193 GLU A N 1
ATOM 1616 C CA . GLU A 1 193 ? 8.266 -7.203 -3.347 1.00 85.81 193 GLU A CA 1
ATOM 1617 C C . GLU A 1 193 ? 7.748 -6.840 -4.746 1.00 85.81 193 GLU A C 1
ATOM 1619 O O . GLU A 1 193 ? 6.813 -7.474 -5.238 1.00 85.81 193 GLU A O 1
ATOM 1624 N N . PHE A 1 194 ? 8.385 -5.880 -5.422 1.00 92.62 194 PHE A N 1
ATOM 1625 C CA . PHE A 1 194 ? 8.082 -5.534 -6.811 1.00 92.62 194 PHE A CA 1
ATOM 1626 C C . PHE A 1 194 ? 8.222 -6.751 -7.733 1.00 92.62 194 PHE A C 1
ATOM 1628 O O . PHE A 1 194 ? 7.303 -7.076 -8.488 1.00 92.62 194 PHE A O 1
ATOM 1635 N N . LEU A 1 195 ? 9.342 -7.470 -7.636 1.00 92.50 195 LEU A N 1
ATOM 1636 C CA . LEU A 1 195 ? 9.611 -8.643 -8.466 1.00 92.50 195 LEU A CA 1
ATOM 1637 C C . LEU A 1 195 ? 8.656 -9.799 -8.162 1.00 92.50 195 LEU A C 1
ATOM 1639 O O . LEU A 1 195 ? 8.160 -10.443 -9.087 1.00 92.50 195 LEU A O 1
ATOM 1643 N N . ARG A 1 196 ? 8.322 -10.020 -6.885 1.00 89.06 196 ARG A N 1
ATOM 1644 C CA . ARG A 1 196 ? 7.282 -10.977 -6.479 1.00 89.06 196 ARG A CA 1
ATOM 1645 C C . ARG A 1 196 ? 5.961 -10.696 -7.200 1.00 89.06 196 ARG A C 1
ATOM 1647 O O . ARG A 1 196 ? 5.354 -11.611 -7.760 1.00 89.06 196 ARG A O 1
ATOM 1654 N N . LEU A 1 197 ? 5.520 -9.440 -7.177 1.00 89.19 197 LEU A N 1
ATOM 1655 C CA . LEU A 1 197 ? 4.266 -9.010 -7.794 1.00 89.19 197 LEU A CA 1
ATOM 1656 C C . LEU A 1 197 ? 4.315 -9.148 -9.322 1.00 89.19 197 LEU A C 1
ATOM 1658 O O . LEU A 1 197 ? 3.378 -9.687 -9.905 1.00 89.19 197 LEU A O 1
ATOM 1662 N N . CYS A 1 198 ? 5.433 -8.787 -9.961 1.00 91.56 198 CYS A N 1
ATOM 1663 C CA . CYS A 1 198 ? 5.628 -8.964 -11.407 1.00 91.56 198 CYS A CA 1
ATOM 1664 C C . CYS A 1 198 ? 5.534 -10.431 -11.850 1.00 91.56 198 CYS A C 1
ATOM 1666 O O . CYS A 1 198 ? 4.998 -10.742 -12.913 1.00 91.56 198 CYS A O 1
ATOM 1668 N N . ARG A 1 199 ? 6.026 -11.358 -11.023 1.00 88.88 199 ARG A N 1
ATOM 1669 C CA . ARG A 1 199 ? 5.960 -12.804 -11.287 1.00 88.88 199 ARG A CA 1
ATOM 1670 C C . ARG A 1 199 ? 4.576 -13.407 -11.015 1.00 88.88 199 ARG A C 1
ATOM 1672 O O . ARG A 1 199 ? 4.372 -14.589 -11.290 1.00 88.88 199 ARG A O 1
ATOM 1679 N N . GLY A 1 200 ? 3.639 -12.635 -10.460 1.00 82.75 200 GLY A N 1
ATOM 1680 C CA . GLY A 1 200 ? 2.329 -13.131 -10.038 1.00 82.75 200 GLY A CA 1
ATOM 1681 C C . GLY A 1 200 ? 2.411 -14.101 -8.857 1.00 82.75 200 GLY A C 1
ATOM 1682 O O . GLY A 1 200 ? 1.542 -14.960 -8.694 1.00 82.75 200 GLY A O 1
ATOM 1683 N N . GLU A 1 201 ? 3.466 -14.013 -8.040 1.00 79.69 201 GLU A N 1
ATOM 1684 C CA . GLU A 1 201 ? 3.618 -14.836 -6.843 1.00 79.69 201 GLU A CA 1
ATOM 1685 C C . GLU A 1 201 ? 2.641 -14.362 -5.762 1.00 79.69 201 GLU A C 1
ATOM 1687 O O . GLU A 1 201 ? 2.998 -13.576 -4.886 1.00 79.69 201 GLU A O 1
ATOM 1692 N N . VAL A 1 202 ? 1.401 -14.844 -5.813 1.00 67.00 202 VAL A N 1
ATOM 1693 C CA . VAL A 1 202 ? 0.360 -14.471 -4.850 1.00 67.00 202 VAL A CA 1
ATOM 1694 C C . VAL A 1 202 ? 0.745 -14.942 -3.444 1.00 67.00 202 VAL A C 1
ATOM 1696 O O . VAL A 1 202 ? 0.863 -16.144 -3.184 1.00 67.00 202 VAL A O 1
ATOM 1699 N N . ARG A 1 203 ? 0.928 -13.982 -2.531 1.00 65.00 203 ARG A N 1
ATOM 1700 C CA . ARG A 1 203 ? 1.038 -14.226 -1.079 1.00 65.00 203 ARG A CA 1
ATOM 1701 C C . ARG A 1 203 ? -0.271 -13.929 -0.356 1.00 65.00 203 ARG A C 1
ATOM 1703 O O . ARG A 1 203 ? -0.422 -14.319 0.802 1.00 65.00 203 ARG A O 1
ATOM 1710 N N . SER A 1 204 ? -1.196 -13.286 -1.064 1.00 50.91 204 SER A N 1
ATOM 1711 C CA . SER A 1 204 ? -2.563 -13.023 -0.664 1.00 50.91 204 SER A CA 1
ATOM 1712 C C . SER A 1 204 ? -3.236 -14.309 -0.181 1.00 50.91 204 SER A C 1
ATOM 1714 O O . SER A 1 204 ? -3.258 -15.342 -0.853 1.00 50.91 204 SER A O 1
ATOM 1716 N N . GLU A 1 205 ? -3.796 -14.233 1.026 1.00 49.09 205 GLU A N 1
ATOM 1717 C CA . GLU A 1 205 ? -4.739 -15.228 1.548 1.00 49.09 205 GLU A CA 1
ATOM 1718 C C . GLU A 1 205 ? -6.121 -15.084 0.874 1.00 49.09 205 GLU A C 1
ATOM 1720 O O . GLU A 1 205 ? -7.028 -15.885 1.108 1.00 49.09 205 GLU A O 1
ATOM 1725 N N . PHE A 1 206 ? -6.271 -14.087 -0.008 1.00 43.59 206 PHE A N 1
ATOM 1726 C CA . PHE A 1 206 ? -7.471 -13.766 -0.771 1.00 43.59 206 PHE A CA 1
ATOM 1727 C C . PHE A 1 206 ? -7.552 -14.647 -2.018 1.00 43.59 206 PHE A C 1
ATOM 1729 O O . PHE A 1 206 ? -7.433 -14.209 -3.162 1.00 43.59 206 PHE A O 1
ATOM 1736 N N . VAL A 1 207 ? -7.766 -15.941 -1.796 1.00 40.09 207 VAL A N 1
ATOM 1737 C CA . VAL A 1 207 ? -8.206 -16.835 -2.862 1.00 40.09 207 VAL A CA 1
ATOM 1738 C C . VAL A 1 207 ? -9.722 -16.725 -2.927 1.00 40.09 207 VAL A C 1
ATOM 1740 O O . VAL A 1 207 ? -10.420 -17.241 -2.056 1.00 40.09 207 VAL A O 1
ATOM 1743 N N . ALA A 1 208 ? -10.253 -16.092 -3.977 1.00 38.38 208 ALA A N 1
ATOM 1744 C CA . ALA A 1 208 ? -11.651 -16.295 -4.333 1.00 38.38 208 ALA A CA 1
ATOM 1745 C C . ALA A 1 208 ? -11.871 -17.807 -4.437 1.00 38.38 208 ALA A C 1
ATOM 1747 O O . ALA A 1 208 ? -11.198 -18.479 -5.223 1.00 38.38 208 ALA A O 1
ATOM 1748 N N . GLY A 1 209 ? -12.754 -18.348 -3.597 1.00 38.94 209 GLY A N 1
ATOM 1749 C CA . GLY A 1 209 ? -13.107 -19.758 -3.591 1.00 38.94 209 GLY A CA 1
ATOM 1750 C C . GLY A 1 209 ? -13.631 -20.181 -4.957 1.00 38.94 209 GLY A C 1
ATOM 1751 O O . GLY A 1 209 ? -14.827 -20.171 -5.198 1.00 38.94 209 GLY A O 1
ATOM 1752 N N . ASN A 1 210 ? -12.727 -20.577 -5.846 1.00 40.62 210 ASN A N 1
ATOM 1753 C CA . ASN A 1 210 ? -13.046 -21.264 -7.082 1.00 40.62 210 ASN A CA 1
ATOM 1754 C C . ASN A 1 210 ? -12.090 -22.444 -7.258 1.00 40.62 210 ASN A C 1
ATOM 1756 O O . ASN A 1 210 ? -11.371 -22.600 -8.239 1.00 40.62 210 ASN A O 1
ATOM 1760 N N . LYS A 1 211 ? -12.087 -23.315 -6.249 1.00 38.78 211 LYS A N 1
ATOM 1761 C CA . LYS A 1 211 ? -11.743 -24.719 -6.445 1.00 38.78 211 LYS A CA 1
ATOM 1762 C C . LYS A 1 211 ? -12.982 -25.526 -6.128 1.00 38.78 211 LYS A C 1
ATOM 1764 O O . LYS A 1 211 ? -13.141 -26.045 -5.026 1.00 38.78 211 LYS A O 1
ATOM 1769 N N . MET A 1 212 ? -13.852 -25.647 -7.129 1.00 37.34 212 MET A N 1
ATOM 1770 C CA . MET A 1 212 ? -14.731 -26.805 -7.229 1.00 37.34 212 MET A CA 1
ATOM 1771 C C . MET A 1 212 ? -13.832 -28.027 -6.999 1.00 37.34 212 MET A C 1
ATOM 1773 O O . MET A 1 212 ? -12.922 -28.290 -7.790 1.00 37.34 212 MET A O 1
ATOM 1777 N N . LYS A 1 213 ? -13.978 -28.690 -5.845 1.00 38.91 213 LYS A N 1
ATOM 1778 C CA . LYS A 1 213 ? -13.123 -29.822 -5.475 1.00 38.91 213 LYS A CA 1
ATOM 1779 C C . LYS A 1 213 ? -13.152 -30.819 -6.645 1.00 38.91 213 LYS A C 1
ATOM 1781 O O . LYS A 1 213 ? -14.251 -31.190 -7.063 1.00 38.91 213 LYS A O 1
ATOM 1786 N N . PRO A 1 214 ? -12.007 -31.320 -7.145 1.00 46.91 214 PRO A N 1
ATOM 1787 C CA . PRO A 1 214 ? -11.978 -32.280 -8.257 1.00 46.91 214 PRO A CA 1
ATOM 1788 C C . PRO A 1 214 ? -12.754 -33.581 -7.964 1.00 46.91 214 PRO A C 1
ATOM 1790 O O . PRO A 1 214 ? -13.053 -34.342 -8.878 1.00 46.91 214 PRO A O 1
ATOM 1793 N N . ARG A 1 215 ? -13.168 -33.803 -6.709 1.00 46.00 215 ARG A N 1
ATOM 1794 C CA . ARG A 1 215 ? -14.060 -34.894 -6.295 1.00 46.00 215 ARG A CA 1
ATOM 1795 C C . ARG A 1 215 ? -15.535 -34.724 -6.693 1.00 46.00 215 ARG A C 1
ATOM 1797 O O . ARG A 1 215 ? -16.217 -35.732 -6.806 1.00 46.00 215 ARG A O 1
ATOM 1804 N N . PHE A 1 216 ? -16.032 -33.511 -6.954 1.00 47.03 216 PHE A N 1
ATOM 1805 C CA . PHE A 1 216 ? -17.426 -33.323 -7.402 1.00 47.03 216 PHE A CA 1
ATOM 1806 C C . PHE A 1 216 ? -17.610 -33.571 -8.908 1.00 47.03 216 PHE A C 1
ATOM 1808 O O . PHE A 1 216 ? -18.678 -34.002 -9.337 1.00 47.03 216 PHE A O 1
ATOM 1815 N N . ARG A 1 217 ? -16.550 -33.393 -9.712 1.00 48.12 217 ARG A N 1
ATOM 1816 C CA . ARG A 1 217 ? -16.576 -33.698 -11.154 1.00 48.12 217 ARG A CA 1
ATOM 1817 C C . ARG A 1 217 ? -16.625 -35.202 -11.452 1.00 48.12 217 ARG A C 1
ATOM 1819 O O . ARG A 1 217 ? -17.182 -35.582 -12.476 1.00 48.12 217 ARG A O 1
ATOM 1826 N N . SER A 1 218 ? -16.097 -36.063 -10.573 1.00 49.59 218 SER A N 1
ATOM 1827 C CA . SER A 1 218 ? -16.201 -37.521 -10.762 1.00 49.59 218 SER A CA 1
ATOM 1828 C C . SER A 1 218 ? -17.539 -38.102 -10.293 1.00 49.59 218 SER A C 1
ATO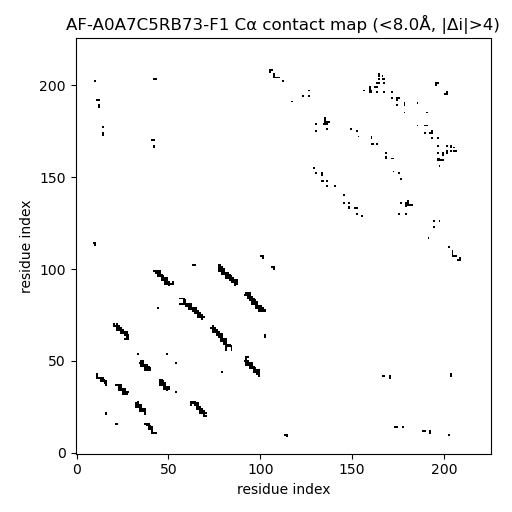M 1830 O O . SER A 1 218 ? -17.947 -39.145 -10.797 1.00 49.59 218 SER A O 1
ATOM 1832 N N . TRP A 1 219 ? -18.243 -37.429 -9.376 1.00 46.34 219 TRP A N 1
ATOM 1833 C CA . TRP A 1 219 ? -19.558 -37.871 -8.904 1.00 46.34 219 TRP A CA 1
ATOM 1834 C C . TRP A 1 219 ? -20.674 -37.537 -9.903 1.00 46.34 219 TRP A C 1
ATOM 1836 O O . TRP A 1 219 ? -21.485 -38.402 -10.213 1.00 46.34 219 TRP A O 1
ATOM 1846 N N . LEU A 1 220 ? -20.654 -36.346 -10.516 1.00 47.88 220 LEU A N 1
ATOM 1847 C CA . LEU A 1 220 ? -21.642 -35.977 -11.543 1.00 47.88 220 LEU A CA 1
ATOM 1848 C C . LEU A 1 220 ? -21.534 -36.837 -12.816 1.00 47.88 220 LEU A C 1
ATOM 1850 O O . LEU A 1 220 ? -22.556 -37.212 -13.380 1.00 47.88 220 LEU A O 1
ATOM 1854 N N . ARG A 1 221 ? -20.323 -37.271 -13.203 1.00 51.22 221 ARG A N 1
ATOM 1855 C CA . ARG A 1 221 ? -20.136 -38.252 -14.293 1.00 51.22 221 ARG A CA 1
ATOM 1856 C C . ARG A 1 221 ? -20.635 -39.665 -13.965 1.00 51.22 221 ARG A C 1
ATOM 1858 O O . ARG A 1 221 ? -20.789 -40.463 -14.879 1.00 51.22 221 ARG A O 1
ATOM 1865 N N . LYS A 1 222 ? -20.871 -39.991 -12.689 1.00 51.88 222 LYS A N 1
ATOM 1866 C CA . LYS A 1 222 ? -21.477 -41.271 -12.283 1.00 51.88 222 LYS A CA 1
ATOM 1867 C C . LYS A 1 222 ? -23.005 -41.228 -12.241 1.00 51.88 222 LYS A C 1
ATOM 1869 O O . LYS A 1 222 ? -23.612 -42.290 -12.215 1.00 51.88 222 LYS A O 1
ATOM 1874 N N . ILE A 1 223 ? -23.609 -40.039 -12.215 1.00 56.50 223 ILE A N 1
ATOM 1875 C CA . ILE A 1 223 ? -25.064 -39.869 -12.065 1.00 56.50 223 ILE A CA 1
ATOM 1876 C C . ILE A 1 223 ? -25.737 -39.529 -13.400 1.00 56.50 223 ILE A C 1
ATOM 1878 O O . ILE A 1 223 ? -26.917 -39.816 -13.559 1.00 56.50 223 ILE A O 1
ATOM 1882 N N . TRP A 1 224 ? -25.001 -38.997 -14.382 1.00 38.75 224 TRP A N 1
ATOM 1883 C CA . TRP A 1 224 ? -25.555 -38.693 -15.704 1.00 38.75 224 TRP A CA 1
ATOM 1884 C C . TRP A 1 224 ? -24.529 -38.978 -16.818 1.00 38.75 224 TRP A C 1
ATOM 1886 O O . TRP A 1 224 ? -23.663 -38.140 -17.075 1.00 38.75 224 TRP A O 1
ATOM 1896 N N . PRO A 1 225 ? -24.564 -40.163 -17.460 1.00 47.78 225 PRO A N 1
ATOM 1897 C CA . PRO A 1 225 ? -23.776 -40.441 -18.650 1.00 47.78 225 PRO A CA 1
ATOM 1898 C C . PRO A 1 225 ? -24.596 -40.041 -19.881 1.00 47.78 225 PRO A C 1
ATOM 1900 O O . PRO A 1 225 ? -25.353 -40.848 -20.413 1.00 47.78 225 PRO A O 1
ATOM 1903 N N . PHE A 1 226 ? -24.464 -38.790 -20.307 1.00 46.34 226 PHE A N 1
ATOM 1904 C CA . PHE A 1 226 ? -24.827 -38.357 -21.655 1.00 46.34 226 PHE A CA 1
ATOM 1905 C C . PHE A 1 226 ? -23.696 -37.490 -22.200 1.00 46.34 226 PHE A C 1
ATOM 1907 O O . PHE A 1 226 ? -23.182 -36.648 -21.424 1.00 46.34 226 PHE A O 1
#

Secondary structure (DSSP, 8-state):
-PPPP-----SS--B---STTPPEEEEEETTEEEEEEEEEEETTEEEEEE--TTS---TT-EEEEEEEEETTEEEEEEEEEEEEEEEETTTTEEEEEEEEE-STT--------------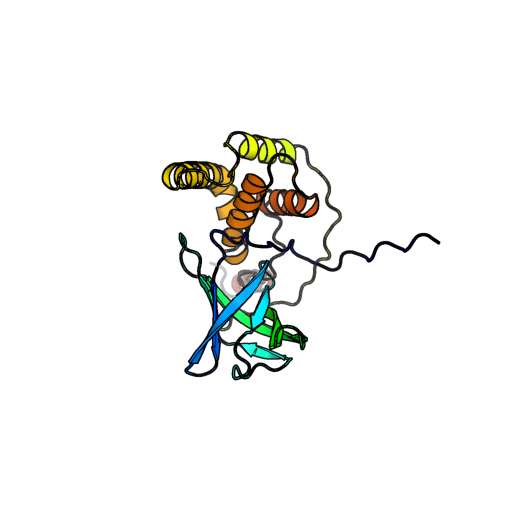--HHHHHHHHHHHTSPP--TT--HHHHHHHHHHHHHHTHHHHHHS-HHHHHHHHHHHHHHHHSTT---HHHHHHHHHHHTT----S---S----HHHHHHHHHH---

Foldseek 3Di:
DDDDPDPPQDLADKDQDDPPFQKWKWFDDPPDIATWGFRTDDLFWTKTKRQDPPPPDDAQDKGQWMWIDTPPDDIDIFIWGWHDWDADPVNRIIITIITTDDHDDQDQDPDDDDDDPQDDDPCLVVLVVLLVVAAAPEPPDDPVNNVVSLVSSCVSQVVLLVLEDPSVSVVLSVLSNVPSNPPPDDDPSSSSNNSCSSVSVDPDSPDRPPDPDVVVVVVVCVVDPD

Radius of gyration: 20.48 Å; Cα contacts (8 Å, |Δi|>4): 309; chains: 1; bounding box: 54×61×48 Å

Solvent-accessible surface area (backbone atoms only — not comparable to full-atom values): 13665 Å² total; per-residue (Å²): 133,82,76,76,75,78,75,83,84,68,86,66,64,69,49,65,68,51,88,76,83,51,52,45,34,34,41,40,57,90,95,43,80,42,77,34,48,63,56,32,43,41,84,62,26,41,30,27,39,35,66,62,85,80,61,94,77,53,69,70,38,76,32,74,33,36,36,41,38,44,94,91,50,82,66,44,78,39,8,29,30,25,73,38,72,46,79,39,81,90,76,65,30,32,42,38,34,30,36,52,43,76,59,92,87,68,76,72,59,96,68,88,72,74,77,68,82,90,73,89,53,86,65,49,57,57,56,54,51,61,59,63,74,50,80,62,55,56,89,88,59,56,67,70,58,50,50,52,51,50,55,51,55,50,61,74,45,42,71,38,36,69,68,36,51,75,64,53,29,58,49,46,56,51,48,50,51,52,49,32,50,37,59,91,70,64,56,71,62,56,52,53,48,48,51,35,46,61,70,50,59,78,80,70,62,73,59,79,90,76,71,78,56,76,69,59,64,59,51,53,58,73,76,53,88,125

Sequence (226 aa):
MEATPATERRRYFRLEPSQEGKPQAVLELGNRDYEVEIVNLSPGGLLCYVHDPLIPLDVDQYIPKVIIRHRDRPPLVYAGHVLRLQHDPQKNQRFCAIEFVQFEGKHLQRGSRPVRPFESTDRDREFLDRLKRYPALAPGLPLEKEFEIREGVFREFVKESLALPLEERWYFYEVIEEMKRREPDWPRGLEAEFLRLCRGEVRSEFVAGNKMKPRFRSWLRKIWPF

Mean predicted aligned error: 12.56 Å

Nearest PDB structures (foldseek):
  3kyf-assembly1_A  TM=8.224E-01  e=2.414E-05  Pseudomonas putida KT2440
  2gjg-assembly1_A-2  TM=7.671E-01  e=5.074E-05  Pseudomonas putida KT2440
  5kgo-assembly2_A  TM=7.807E-01  e=4.526E-05  Klebsiella pneumoniae
  4xrn-assembly2_B  TM=7.178E-01  e=2.117E-04  Pseudomonas aeruginosa PAO1
  2rde-assembly1_A  TM=7.211E-01  e=1.318E-03  Vibrio cholerae O395

pLDDT: mean 75.76, std 18.25, range [32.06, 95.25]